Protein AF-A0A7C5V9V5-F1 (afdb_monomer)

Nearest PDB structures (foldseek):
  7uy7-assembly1_B  TM=6.245E-01  e=2.898E-02  Tetrahymena thermophila
  8ce8-assembly1_E  TM=5.469E-01  e=4.862E-02  Escherichia coli K-12
  1sr3-assembly1_A  TM=5.938E-01  e=1.219E-01  Escherichia coli
  4jbj-assembly1_A  TM=5.352E-01  e=4.844E-01  Mus musculus

Solvent-accessible surface area (backbone atoms only — not comparable to full-atom values): 15160 Å² total; per-residue (Å²): 138,84,86,81,76,52,72,73,59,52,51,57,59,61,70,69,48,92,62,76,81,81,41,72,68,54,46,48,60,77,49,66,73,64,73,52,77,71,53,54,55,46,88,69,74,64,76,69,93,70,79,68,71,47,48,41,65,56,37,39,51,33,21,50,44,38,59,56,46,47,47,36,66,24,75,92,38,68,42,67,16,38,42,80,44,78,40,76,77,49,71,48,72,64,81,98,45,79,42,74,37,69,42,81,44,80,40,70,23,72,95,38,70,42,65,20,39,35,77,40,53,70,70,53,44,50,53,35,53,35,50,36,29,44,41,54,34,22,40,60,85,84,42,75,68,30,51,59,20,48,54,44,37,44,49,32,45,48,64,61,45,64,68,33,65,66,59,44,53,51,29,35,53,52,40,50,61,47,68,68,39,95,76,48,67,60,74,40,54,42,50,31,46,21,34,43,63,48,70,48,68,64,49,97,86,61,50,47,33,38,38,29,30,38,60,99,53,89,51,44,35,39,33,36,66,51,48,66,78,51,95,78,73,65,47,50,25,40,38,31,13,24,27,34,32,70,45,49,19,73,83,66,48,73,29,42,30,29,35,30,19,36,39,37,72,48,97,62,84,79,79,81,120

Sequence (273 aa):
MFFALRATQANTVLVSRDSPPLTFAKAREIFKSQKTPLSLLPTKLPRIEMPQNSRPDELRAASAAVVNGLMRSCPACSGRGYLEKRVKVGERQNGPFVFPEMRTVRYTCEDCSGLKQLPASDASVERLVLKLTTVIATSKPGDQNMQNAFQQAYVALHEHVGTNANAMVMLATRARSLLAQERPRVRVPLAFPATYMFSATIDEKGQRAHLVTLYDTEQIVVMTEPVLFDEIDHGVVRAGGLVAGTSKSRDGRRLVVIQDGYVIRLPNFLRTR

Radius of gyration: 28.07 Å; Cα contacts (8 Å, |Δi|>4): 482; chains: 1; bounding box: 98×40×81 Å

Structure (mmCIF, N/CA/C/O backbone):
data_AF-A0A7C5V9V5-F1
#
_entry.id   AF-A0A7C5V9V5-F1
#
loop_
_atom_site.group_PDB
_atom_site.id
_atom_site.type_symbol
_atom_site.label_atom_id
_atom_site.label_alt_id
_atom_site.label_comp_id
_atom_site.label_asym_id
_atom_site.label_entity_id
_atom_site.label_seq_id
_atom_site.pdbx_PDB_ins_code
_atom_site.Cartn_x
_atom_site.Cartn_y
_atom_site.Cartn_z
_atom_site.occupancy
_atom_site.B_iso_or_equiv
_atom_site.auth_seq_id
_atom_site.auth_comp_id
_atom_site.auth_asym_id
_atom_site.auth_atom_id
_atom_site.pdbx_PDB_model_num
ATOM 1 N N . MET A 1 1 ? -30.866 11.280 -16.449 1.00 31.11 1 MET A N 1
ATOM 2 C CA . MET A 1 1 ? -32.260 11.769 -16.507 1.00 31.11 1 MET A CA 1
ATOM 3 C C . MET A 1 1 ? -32.607 12.280 -15.114 1.00 31.11 1 MET A C 1
ATOM 5 O O . MET A 1 1 ? -32.717 11.475 -14.202 1.00 31.11 1 MET A O 1
ATOM 9 N N . PHE A 1 2 ? -32.625 13.601 -14.912 1.00 28.70 2 PHE A N 1
ATOM 10 C CA . PHE A 1 2 ? -32.967 14.216 -13.623 1.00 28.70 2 PHE A CA 1
ATOM 11 C C . PHE A 1 2 ? -34.460 14.548 -13.635 1.00 28.70 2 PHE A C 1
ATOM 13 O O . PHE A 1 2 ? -34.904 15.311 -14.490 1.00 28.70 2 PHE A O 1
ATOM 20 N N . PHE A 1 3 ? -35.239 13.969 -12.723 1.00 38.38 3 PHE A N 1
ATOM 21 C CA . PHE A 1 3 ? -36.644 14.335 -12.556 1.00 38.38 3 PHE A CA 1
ATOM 22 C C . PHE A 1 3 ? -36.734 15.498 -11.568 1.00 38.38 3 PHE A C 1
ATOM 24 O O . PHE A 1 3 ? -36.579 15.314 -10.364 1.00 38.38 3 PHE A O 1
ATOM 31 N N . ALA A 1 4 ? -36.970 16.704 -12.080 1.00 44.03 4 ALA A N 1
ATOM 32 C CA . ALA A 1 4 ? -37.391 17.832 -11.262 1.00 44.03 4 ALA A CA 1
ATOM 33 C C . ALA A 1 4 ? -38.912 17.740 -11.068 1.00 44.03 4 ALA A C 1
ATOM 35 O O . ALA A 1 4 ? -39.681 18.023 -11.986 1.00 44.03 4 ALA A O 1
ATOM 36 N N . LEU A 1 5 ? -39.354 17.311 -9.884 1.00 42.91 5 LEU A N 1
ATOM 37 C CA . LEU A 1 5 ? -40.761 17.411 -9.501 1.00 42.91 5 LEU A CA 1
ATOM 38 C C . LEU A 1 5 ? -41.111 18.890 -9.318 1.00 42.91 5 LEU A C 1
ATOM 40 O O . LEU A 1 5 ? -40.469 19.600 -8.544 1.00 42.91 5 LEU A O 1
ATOM 44 N N . ARG A 1 6 ? -42.141 19.367 -10.024 1.00 50.19 6 ARG A N 1
ATOM 45 C CA . ARG A 1 6 ? -42.702 20.701 -9.772 1.00 50.19 6 ARG A CA 1
ATOM 46 C C . ARG A 1 6 ? -43.271 20.728 -8.350 1.00 50.19 6 ARG A C 1
ATOM 48 O O . ARG A 1 6 ? -43.917 19.770 -7.933 1.00 50.19 6 ARG A O 1
ATOM 55 N N . ALA A 1 7 ? -43.070 21.825 -7.618 1.00 56.50 7 ALA A N 1
ATOM 56 C CA . ALA A 1 7 ? -43.496 21.965 -6.217 1.00 56.50 7 ALA A CA 1
ATOM 57 C C . ALA A 1 7 ? -44.990 21.643 -5.990 1.00 56.50 7 ALA A C 1
ATOM 59 O O . ALA A 1 7 ? -45.373 21.117 -4.948 1.00 56.50 7 ALA A O 1
ATOM 60 N N . THR A 1 8 ? -45.830 21.876 -7.000 1.00 56.22 8 THR A N 1
ATOM 61 C CA . THR A 1 8 ? -47.254 21.525 -6.981 1.00 56.22 8 THR A CA 1
ATOM 62 C C . THR A 1 8 ? -47.505 20.014 -6.996 1.00 56.22 8 THR A C 1
ATOM 64 O O . THR A 1 8 ? -48.398 19.550 -6.294 1.00 56.22 8 THR A O 1
ATOM 67 N N . GLN A 1 9 ? -46.687 19.235 -7.713 1.00 54.72 9 GLN A N 1
ATOM 68 C CA . GLN A 1 9 ? -46.767 17.769 -7.734 1.00 54.72 9 GLN A CA 1
ATOM 69 C C . GLN A 1 9 ? -46.273 17.147 -6.422 1.00 54.72 9 GLN A C 1
ATOM 71 O O . GLN A 1 9 ? -46.833 16.149 -5.967 1.00 54.72 9 GLN A O 1
ATOM 76 N N . ALA A 1 10 ? -45.269 17.755 -5.782 1.00 55.28 10 ALA A N 1
ATOM 77 C CA . ALA A 1 10 ? -44.781 17.316 -4.475 1.00 55.28 10 ALA A CA 1
ATOM 78 C C . ALA A 1 10 ? -45.868 17.438 -3.392 1.00 55.28 10 ALA A C 1
ATOM 80 O O . ALA A 1 10 ? -46.056 16.504 -2.615 1.00 55.28 10 ALA A O 1
ATOM 81 N N . ASN A 1 11 ? -46.643 18.530 -3.394 1.00 55.75 11 ASN A N 1
ATOM 82 C CA . ASN A 1 11 ? -47.745 18.714 -2.446 1.00 55.75 11 ASN A CA 1
ATOM 83 C C . ASN A 1 11 ? -48.870 17.691 -2.640 1.00 55.75 11 ASN A C 1
ATOM 85 O O . ASN A 1 11 ? -49.343 17.127 -1.659 1.00 55.75 11 ASN A O 1
ATOM 89 N N . THR A 1 12 ? -49.257 17.373 -3.878 1.00 57.72 12 THR A N 1
ATOM 90 C CA . THR A 1 12 ? -50.267 16.326 -4.122 1.00 57.72 12 THR A CA 1
ATOM 91 C C . THR A 1 12 ? -49.812 14.942 -3.656 1.00 57.72 12 THR A C 1
ATOM 93 O O . THR A 1 12 ? -50.607 14.198 -3.090 1.00 57.72 12 THR A O 1
ATOM 96 N N . VAL A 1 13 ? -48.528 14.604 -3.821 1.00 57.72 13 VAL A N 1
ATOM 97 C CA . VAL A 1 13 ? -47.980 13.311 -3.372 1.00 57.72 13 VAL A CA 1
ATOM 98 C C . VAL A 1 13 ? -47.877 13.250 -1.845 1.00 57.72 13 VAL A C 1
ATOM 100 O O . VAL A 1 13 ? -48.189 12.217 -1.254 1.00 57.72 13 VAL A O 1
ATOM 103 N N . LEU A 1 14 ? -47.492 14.351 -1.194 1.00 54.09 14 LEU A N 1
ATOM 104 C CA . LEU A 1 14 ? -47.373 14.432 0.265 1.00 54.09 14 LEU A CA 1
ATOM 105 C C . LEU A 1 14 ? -48.731 14.400 0.976 1.00 54.09 14 LEU A C 1
ATOM 107 O O . LEU A 1 14 ? -48.836 13.773 2.025 1.00 54.09 14 LEU A O 1
ATOM 111 N N . VAL A 1 15 ? -49.764 15.017 0.397 1.00 57.38 15 VAL A N 1
ATOM 112 C CA . VAL A 1 15 ? -51.127 15.019 0.960 1.00 57.38 15 VAL A CA 1
ATOM 113 C C . VAL A 1 15 ? -51.836 13.674 0.746 1.00 57.38 15 VAL A C 1
ATOM 115 O O . VAL A 1 15 ? -52.658 13.287 1.566 1.00 57.38 15 VAL A O 1
ATOM 118 N N . SER A 1 16 ? -51.483 12.916 -0.300 1.00 54.38 16 SER A N 1
ATOM 119 C CA . SER A 1 16 ? -52.085 11.600 -0.598 1.00 54.38 16 SER A CA 1
ATOM 120 C C . SER A 1 16 ? -51.597 10.433 0.273 1.00 54.38 16 SER A C 1
ATOM 122 O O . SER A 1 16 ? -52.047 9.302 0.096 1.00 54.38 16 SER A O 1
ATOM 124 N N . ARG A 1 17 ? -50.652 10.660 1.195 1.00 52.34 17 ARG A N 1
ATOM 125 C CA . ARG A 1 17 ? -50.194 9.619 2.119 1.00 52.34 17 ARG A CA 1
ATOM 126 C C . ARG A 1 17 ? -50.957 9.730 3.436 1.00 52.34 17 ARG A C 1
ATOM 128 O O . ARG A 1 17 ? -50.569 10.512 4.295 1.00 52.34 17 ARG A O 1
ATOM 135 N N . ASP A 1 18 ? -51.916 8.828 3.651 1.00 53.66 18 ASP A N 1
ATOM 136 C CA . ASP A 1 18 ? -52.580 8.547 4.946 1.00 53.66 18 ASP A CA 1
ATOM 137 C C . ASP A 1 18 ? -51.623 7.987 6.025 1.00 53.66 18 ASP A C 1
ATOM 139 O O . ASP A 1 18 ? -52.010 7.325 6.988 1.00 53.66 18 ASP A O 1
ATOM 143 N N . SER A 1 19 ? -50.320 8.207 5.861 1.00 58.31 19 SER A N 1
ATOM 144 C CA . SER A 1 19 ? -49.302 7.763 6.7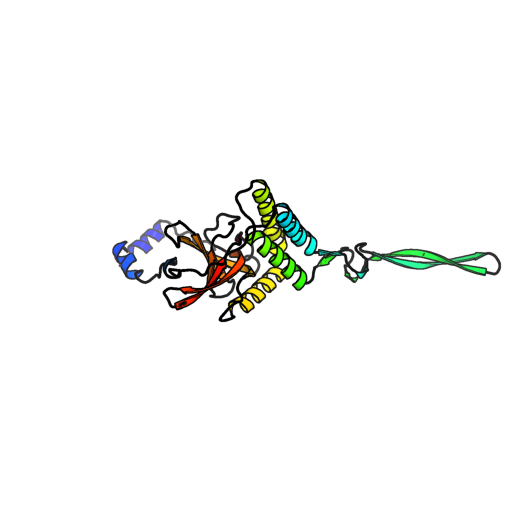96 1.00 58.31 19 SER A CA 1
ATOM 145 C C . SER A 1 19 ? -49.159 8.841 7.870 1.00 58.31 19 SER A C 1
ATOM 147 O O . SER A 1 19 ? -48.774 9.962 7.530 1.00 58.31 19 SER A O 1
ATOM 149 N N . PRO A 1 20 ? -49.435 8.553 9.155 1.00 57.81 20 PRO A N 1
ATOM 150 C CA . PRO A 1 20 ? -49.259 9.545 10.207 1.00 57.81 20 PRO A CA 1
ATOM 151 C C . PRO A 1 20 ? -47.811 10.063 10.198 1.00 57.81 20 PRO A C 1
ATOM 153 O O . PRO A 1 20 ? -46.894 9.276 9.929 1.00 57.81 20 PRO A O 1
ATOM 156 N N . PRO A 1 21 ? -47.584 11.358 10.496 1.00 59.00 21 PRO A N 1
ATOM 157 C CA . PRO A 1 21 ? -46.255 11.949 10.463 1.00 59.00 21 PRO A CA 1
ATOM 158 C C . PRO A 1 21 ? -45.310 11.125 11.334 1.00 59.00 21 PRO A C 1
ATOM 160 O O . PRO A 1 21 ? -45.606 10.796 12.487 1.00 59.00 21 PRO A O 1
ATOM 163 N N . LEU A 1 22 ? -44.180 10.743 10.744 1.00 55.75 22 LEU A N 1
ATOM 164 C CA . LEU A 1 22 ? -43.186 9.893 11.377 1.00 55.75 22 LEU A CA 1
ATOM 165 C C . LEU A 1 22 ? -42.500 10.716 12.473 1.00 55.75 22 LEU A C 1
ATOM 167 O O . LEU A 1 22 ? -41.566 11.471 12.222 1.00 55.75 22 LEU A O 1
ATOM 171 N N . THR A 1 23 ? -43.029 10.644 13.693 1.00 68.94 23 THR A N 1
ATOM 172 C CA . THR A 1 23 ? -42.474 11.376 14.834 1.00 68.94 23 THR A CA 1
ATOM 173 C C . THR A 1 23 ? -41.127 10.777 15.226 1.00 68.94 23 THR A C 1
ATOM 175 O O . THR A 1 23 ? -40.909 9.577 15.060 1.00 68.94 23 THR A O 1
ATOM 178 N N . PHE A 1 24 ? -40.217 11.576 15.793 1.00 55.16 24 PHE A N 1
ATOM 179 C CA . PH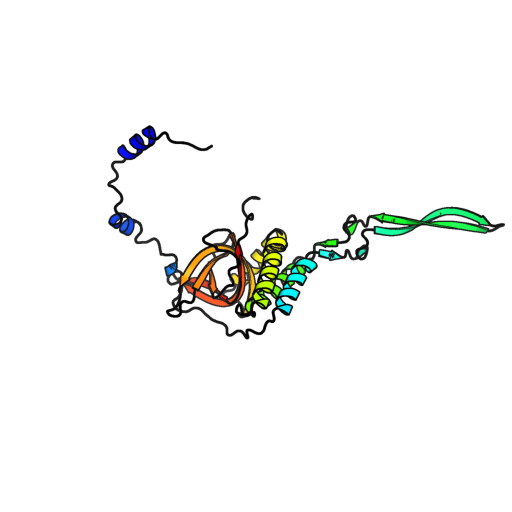E A 1 24 ? -38.913 11.080 16.258 1.00 55.16 24 PHE A CA 1
ATOM 180 C C . PHE A 1 24 ? -39.037 9.896 17.226 1.00 55.16 24 PHE A C 1
ATOM 182 O O . PHE A 1 24 ? -38.209 8.992 17.192 1.00 55.16 24 PHE A O 1
ATOM 189 N N . ALA A 1 25 ? -40.096 9.854 18.040 1.00 65.50 25 ALA A N 1
ATOM 190 C CA . ALA A 1 25 ? -40.405 8.711 18.893 1.00 65.50 25 ALA A CA 1
ATOM 191 C C . ALA A 1 25 ? -40.701 7.451 18.064 1.00 65.50 25 ALA A C 1
ATOM 193 O O . ALA A 1 25 ? -40.067 6.422 18.275 1.00 65.50 25 ALA A O 1
ATOM 194 N N . LYS A 1 26 ? -41.583 7.547 17.063 1.00 62.88 26 LYS A N 1
ATOM 195 C CA . LYS A 1 26 ? -41.967 6.423 16.196 1.00 62.88 26 LYS A CA 1
ATOM 196 C C . LYS A 1 26 ? -40.831 5.997 15.263 1.00 62.88 26 LYS A C 1
ATOM 198 O O . LYS A 1 26 ? -40.636 4.807 15.058 1.00 62.88 26 LYS A O 1
ATOM 203 N N . ALA A 1 27 ? -40.018 6.938 14.778 1.00 59.09 27 ALA A N 1
ATOM 204 C CA . ALA A 1 27 ? -38.767 6.658 14.074 1.00 59.09 27 ALA A CA 1
ATOM 205 C C . ALA A 1 27 ? -37.813 5.867 14.971 1.00 59.09 27 ALA A C 1
ATOM 207 O O . ALA A 1 27 ? -37.299 4.831 14.571 1.00 59.09 27 ALA A O 1
ATOM 208 N N . ARG A 1 28 ? -37.624 6.302 16.220 1.00 55.88 28 ARG A N 1
ATOM 209 C CA . ARG A 1 28 ? -36.768 5.605 17.179 1.00 55.88 28 ARG A CA 1
ATOM 210 C C . ARG A 1 28 ? -37.270 4.191 17.459 1.00 55.88 28 ARG A C 1
ATOM 212 O O . ARG A 1 28 ? -36.433 3.325 17.645 1.00 55.88 28 ARG A O 1
ATOM 219 N N . GLU A 1 29 ? -38.581 3.939 17.438 1.00 59.66 29 GLU A N 1
ATOM 220 C CA . GLU A 1 29 ? -39.157 2.592 17.566 1.00 59.66 29 GLU A CA 1
ATOM 221 C C . GLU A 1 29 ? -39.048 1.731 16.306 1.00 59.66 29 GLU A C 1
ATOM 223 O O . GLU A 1 29 ? -38.715 0.555 16.406 1.00 59.66 29 GLU A O 1
ATOM 228 N N . ILE A 1 30 ? -39.281 2.304 15.125 1.00 58.41 30 ILE A N 1
ATOM 229 C CA . ILE A 1 30 ? -39.152 1.608 13.836 1.00 58.41 30 ILE A CA 1
ATOM 230 C C . ILE A 1 30 ? -37.675 1.283 13.550 1.00 58.41 30 ILE A C 1
ATOM 232 O O . ILE A 1 30 ? -37.357 0.218 13.028 1.00 58.41 30 ILE A O 1
ATOM 236 N N . PHE A 1 31 ? -36.760 2.163 13.965 1.00 55.62 31 PHE A N 1
ATOM 237 C CA . PHE A 1 31 ? -35.309 2.014 13.844 1.00 55.62 31 PHE A CA 1
ATOM 238 C C . PHE A 1 31 ? -34.633 1.555 15.151 1.00 55.62 31 PHE A C 1
ATOM 240 O O . PHE A 1 31 ? -33.406 1.615 15.241 1.00 55.62 31 PHE A O 1
ATOM 247 N N . LYS A 1 32 ? -35.386 1.033 16.144 1.00 46.91 32 LYS A N 1
ATOM 248 C CA . LYS A 1 32 ? -34.857 0.498 17.430 1.00 46.91 32 LYS A CA 1
ATOM 249 C C . LYS A 1 32 ? -33.760 -0.561 17.224 1.00 46.91 32 LYS A C 1
ATOM 251 O O . LYS A 1 32 ? -32.990 -0.828 18.141 1.00 46.91 32 LYS A O 1
ATOM 256 N N . SER A 1 33 ? -33.689 -1.163 16.036 1.00 44.69 33 SER A N 1
ATOM 257 C CA . SER A 1 33 ? -32.781 -2.251 15.669 1.00 44.69 33 SER A CA 1
ATOM 258 C C . SER A 1 33 ? -31.723 -1.890 14.625 1.00 44.69 33 SER A C 1
ATOM 260 O O . SER A 1 33 ? -30.959 -2.777 14.235 1.00 44.69 33 SER A O 1
ATOM 262 N N . GLN A 1 34 ? -31.607 -0.627 14.187 1.00 44.62 34 GLN A N 1
ATOM 263 C CA . GLN A 1 34 ? -30.397 -0.233 13.469 1.00 44.62 34 GLN A CA 1
ATOM 264 C C . GLN A 1 34 ? -29.261 -0.211 14.487 1.00 44.62 34 GLN A C 1
ATOM 266 O O . GLN A 1 34 ? -29.006 0.799 15.138 1.00 44.62 34 GLN A O 1
ATOM 271 N N . LYS A 1 35 ? -28.636 -1.386 14.662 1.00 52.16 35 LYS A N 1
ATOM 272 C CA . LYS A 1 35 ? -27.374 -1.595 15.364 1.00 52.16 35 LYS A CA 1
ATOM 273 C C . LYS A 1 35 ? -26.497 -0.399 15.037 1.00 52.16 35 LYS A C 1
ATOM 275 O O . LYS A 1 35 ? -26.033 -0.268 13.905 1.00 52.16 35 LYS A O 1
ATOM 280 N N . THR A 1 36 ? -26.331 0.507 15.997 1.00 55.12 36 THR A N 1
ATOM 281 C CA . THR A 1 36 ? -25.471 1.661 15.773 1.00 55.12 36 THR A CA 1
ATOM 282 C C . THR A 1 36 ? -24.095 1.112 15.418 1.00 55.12 36 THR A C 1
ATOM 284 O O . THR A 1 36 ? -23.691 0.097 15.996 1.00 55.12 36 THR A O 1
ATOM 287 N N . PRO A 1 37 ? -23.366 1.715 14.472 1.00 59.34 37 PRO A N 1
ATOM 288 C CA . PRO A 1 37 ? -22.073 1.184 14.052 1.00 59.34 37 PRO A CA 1
ATOM 289 C C . PRO A 1 37 ? -21.111 0.978 15.245 1.00 59.34 37 PRO A C 1
ATOM 291 O O . PRO A 1 37 ? -20.345 0.021 15.277 1.00 59.34 37 PRO A O 1
ATOM 294 N N . LEU A 1 38 ? -21.271 1.777 16.307 1.00 60.91 38 LEU A N 1
ATOM 295 C CA . LEU A 1 38 ? -20.651 1.618 17.631 1.00 60.91 38 LEU A CA 1
ATOM 296 C C . LEU A 1 38 ? -20.819 0.229 18.279 1.00 60.91 38 LEU A C 1
ATOM 298 O O . LEU A 1 38 ? -19.912 -0.234 18.963 1.00 60.91 38 LEU A O 1
ATOM 302 N N . SER A 1 39 ? -21.942 -0.463 18.064 1.00 62.56 39 SER A N 1
ATOM 303 C CA . SER A 1 39 ? -22.174 -1.825 18.575 1.00 62.56 39 SER A CA 1
ATOM 304 C C . SER A 1 39 ? -21.215 -2.867 17.986 1.00 62.56 39 SER A C 1
ATOM 306 O O . SER A 1 39 ? -21.038 -3.939 18.567 1.00 62.56 39 SER A O 1
ATOM 308 N N . LEU A 1 40 ? -20.560 -2.544 16.867 1.00 67.75 40 LEU A N 1
ATOM 309 C CA . LEU A 1 40 ? -19.556 -3.399 16.247 1.00 67.75 40 LEU A CA 1
ATOM 310 C C . LEU A 1 40 ? -18.230 -3.373 17.009 1.00 67.75 40 LEU A C 1
ATOM 312 O O . LEU A 1 40 ? -17.451 -4.306 16.859 1.00 67.75 40 LEU A O 1
ATOM 316 N N . LEU A 1 41 ? -17.955 -2.358 17.835 1.00 73.00 41 LEU A N 1
ATOM 317 C CA . LEU A 1 41 ? -16.683 -2.272 18.546 1.00 73.00 41 LEU A CA 1
ATOM 318 C C . LEU A 1 41 ? -16.677 -3.128 19.830 1.00 73.00 41 LEU A C 1
ATOM 320 O O . LEU A 1 41 ? -17.612 -3.056 20.638 1.00 73.00 41 LEU A O 1
ATOM 324 N N . PRO A 1 42 ? -15.623 -3.934 20.058 1.00 73.50 42 PRO A N 1
ATOM 325 C CA . PRO A 1 42 ? -15.407 -4.609 21.330 1.00 73.50 42 PRO A CA 1
ATOM 326 C C . PRO A 1 42 ? -15.005 -3.605 22.411 1.00 73.50 42 PRO A C 1
ATOM 328 O O . PRO A 1 42 ? -14.401 -2.576 22.127 1.00 73.50 42 PRO A O 1
ATOM 331 N N . THR A 1 43 ? -15.245 -3.959 23.673 1.00 70.19 43 THR A N 1
ATOM 332 C CA . THR A 1 43 ? -14.814 -3.154 24.830 1.00 70.19 43 THR A CA 1
ATOM 333 C C . THR A 1 43 ? -13.291 -3.142 25.013 1.00 70.19 43 THR A C 1
ATOM 335 O O . THR A 1 43 ? -12.750 -2.221 25.612 1.00 70.19 43 THR A O 1
ATOM 338 N N . LYS A 1 44 ? -12.580 -4.166 24.519 1.00 79.50 44 LYS A N 1
ATOM 339 C CA . LYS A 1 44 ? -11.113 -4.245 24.543 1.00 79.50 44 LYS A CA 1
ATOM 340 C C . LYS A 1 44 ? -10.595 -4.685 23.180 1.00 79.50 44 LYS A C 1
ATOM 342 O O . LYS A 1 44 ? -11.032 -5.708 22.646 1.00 79.50 44 LYS A O 1
ATOM 347 N N . LEU A 1 45 ? -9.654 -3.924 22.633 1.00 85.06 45 LEU A N 1
ATOM 348 C CA . LEU A 1 45 ? -8.959 -4.267 21.398 1.00 85.06 45 LEU A CA 1
ATOM 349 C C . LEU A 1 45 ? -7.554 -4.793 21.718 1.00 85.06 45 LEU A C 1
ATOM 351 O O . LEU A 1 45 ? -6.915 -4.280 22.638 1.00 85.06 45 LEU A O 1
ATOM 355 N N . PRO A 1 46 ? -7.066 -5.815 20.993 1.00 87.12 46 PRO A N 1
ATOM 356 C CA . PRO A 1 46 ? -5.667 -6.208 21.061 1.00 87.12 46 PRO A CA 1
ATOM 357 C C . PRO A 1 46 ? -4.774 -5.030 20.660 1.00 87.12 46 PRO A C 1
ATOM 359 O O . PRO A 1 46 ? -5.050 -4.349 19.673 1.00 87.12 46 PRO A O 1
ATOM 362 N N . ARG A 1 47 ? -3.699 -4.828 21.422 1.00 86.38 47 ARG A N 1
ATOM 363 C CA . ARG A 1 47 ? -2.683 -3.805 21.177 1.00 86.38 47 ARG A CA 1
ATOM 364 C C . ARG A 1 47 ? -1.309 -4.459 21.131 1.00 86.38 47 ARG A C 1
ATOM 366 O O . ARG A 1 47 ? -1.034 -5.382 21.896 1.00 86.38 47 ARG A O 1
ATOM 373 N N . ILE A 1 48 ? -0.456 -3.970 20.246 1.00 87.56 48 ILE A N 1
ATOM 374 C CA . ILE A 1 48 ? 0.955 -4.322 20.167 1.00 87.56 48 ILE A CA 1
ATOM 375 C C . ILE A 1 48 ? 1.800 -3.166 20.686 1.00 87.56 48 ILE A C 1
ATOM 377 O O . ILE A 1 48 ? 1.615 -2.016 20.298 1.00 87.56 48 ILE A O 1
ATOM 381 N N . GLU A 1 49 ? 2.760 -3.475 21.550 1.00 83.25 49 GLU A N 1
ATOM 382 C CA . GLU A 1 49 ? 3.812 -2.523 21.890 1.00 83.25 49 GLU A CA 1
ATOM 383 C C . GLU A 1 49 ? 4.816 -2.468 20.736 1.00 83.25 49 GLU A C 1
ATOM 385 O O . GLU A 1 49 ? 5.366 -3.498 20.314 1.00 83.25 49 GLU A O 1
ATOM 390 N N . MET A 1 50 ? 4.999 -1.260 20.203 1.00 77.69 50 MET A N 1
ATOM 391 C CA . MET A 1 50 ? 5.834 -0.964 19.046 1.00 77.69 50 MET A CA 1
ATOM 392 C C . MET A 1 50 ? 6.890 0.068 19.438 1.00 77.69 50 MET A C 1
ATOM 394 O O . MET A 1 50 ? 6.534 1.150 19.910 1.00 77.69 50 MET A O 1
ATOM 398 N N . PRO A 1 51 ? 8.187 -0.229 19.247 1.00 78.25 51 PRO A N 1
ATOM 399 C CA . PRO A 1 51 ? 9.214 0.781 19.415 1.00 78.25 51 PRO A CA 1
ATOM 400 C C . PRO A 1 51 ? 9.050 1.832 18.309 1.00 78.25 51 PRO A C 1
ATOM 402 O O . PRO A 1 51 ? 9.244 1.555 17.125 1.00 78.25 51 PRO A O 1
ATOM 405 N N . GLN A 1 52 ? 8.645 3.036 18.701 1.00 78.75 52 GLN A N 1
ATOM 406 C CA . GLN A 1 52 ? 8.454 4.171 17.804 1.00 78.75 52 GLN A CA 1
ATOM 407 C C . GLN A 1 52 ? 9.810 4.813 17.470 1.00 78.75 52 GLN A C 1
ATOM 409 O O . GLN A 1 52 ? 10.179 5.852 18.023 1.00 78.75 52 GLN A O 1
ATOM 414 N N . ASN A 1 53 ? 10.576 4.138 16.615 1.00 81.81 53 ASN A N 1
ATOM 415 C CA . ASN A 1 53 ? 11.986 4.442 16.372 1.00 81.81 53 ASN A CA 1
ATOM 416 C C . ASN A 1 53 ? 12.261 5.045 14.992 1.00 81.81 53 ASN A C 1
ATOM 418 O O . ASN A 1 53 ? 13.394 5.455 14.737 1.00 81.81 53 ASN A O 1
ATOM 422 N N . SER A 1 54 ? 11.274 5.068 14.095 1.00 83.12 54 SER A N 1
ATOM 423 C CA . SER A 1 54 ? 11.529 5.491 12.722 1.00 83.12 54 SER A CA 1
ATOM 424 C C . SER A 1 54 ? 11.824 6.976 12.640 1.00 83.12 54 SER A C 1
ATOM 426 O O . SER A 1 54 ? 11.116 7.809 13.206 1.00 83.12 54 SER A O 1
ATOM 428 N N . ARG A 1 55 ? 12.900 7.295 11.919 1.00 89.19 55 ARG A N 1
ATOM 429 C CA . ARG A 1 55 ? 13.348 8.671 11.692 1.00 89.19 55 ARG A CA 1
ATOM 430 C C . ARG A 1 55 ? 12.679 9.253 10.445 1.00 89.19 55 ARG A C 1
ATOM 432 O O . ARG A 1 55 ? 12.391 8.501 9.513 1.00 89.19 55 ARG A O 1
ATOM 439 N N . PRO A 1 56 ? 12.519 10.587 10.356 1.00 87.81 56 PRO A N 1
ATOM 440 C CA . PRO A 1 56 ? 11.975 11.225 9.159 1.00 87.81 56 PRO A CA 1
ATOM 441 C C . PRO A 1 56 ? 12.698 10.810 7.871 1.00 87.81 56 PRO A C 1
ATOM 443 O O . PRO A 1 56 ? 12.050 10.549 6.863 1.00 87.81 56 PRO A O 1
ATOM 446 N N . ASP A 1 57 ? 14.026 10.676 7.904 1.00 90.94 57 ASP A N 1
ATOM 447 C CA . ASP A 1 57 ? 14.817 10.285 6.730 1.00 90.94 57 ASP A CA 1
ATOM 448 C C . ASP A 1 57 ? 14.523 8.859 6.252 1.00 90.94 57 ASP A C 1
ATOM 450 O O . ASP A 1 57 ? 14.521 8.604 5.049 1.00 90.94 57 ASP A O 1
ATOM 454 N N . GLU A 1 58 ? 14.203 7.939 7.166 1.00 91.88 58 GLU A N 1
ATOM 455 C CA . GLU A 1 58 ? 13.797 6.577 6.808 1.00 91.88 58 GLU A CA 1
ATOM 456 C C . GLU A 1 58 ? 12.446 6.577 6.093 1.00 91.88 58 GLU A C 1
ATOM 458 O O . GLU A 1 58 ? 12.273 5.868 5.101 1.00 91.88 58 GLU A O 1
ATOM 463 N N . LEU A 1 59 ? 11.504 7.404 6.559 1.00 92.31 59 LEU A N 1
ATOM 464 C CA . LEU A 1 59 ? 10.192 7.552 5.935 1.00 92.31 59 LEU A CA 1
ATOM 465 C C . LEU A 1 59 ? 10.300 8.188 4.543 1.00 92.31 59 LEU A C 1
ATOM 467 O O . LEU A 1 59 ? 9.676 7.701 3.598 1.00 92.31 59 LEU A O 1
ATOM 471 N N . ARG A 1 60 ? 11.155 9.205 4.374 1.00 92.81 60 ARG A N 1
ATOM 472 C CA . ARG A 1 60 ? 11.450 9.797 3.055 1.00 92.81 60 ARG A CA 1
ATOM 473 C C . ARG A 1 60 ? 12.097 8.783 2.119 1.00 92.81 60 ARG A C 1
ATOM 475 O O . ARG A 1 60 ? 11.656 8.628 0.983 1.00 92.81 60 ARG A O 1
ATOM 482 N N . ALA A 1 61 ? 13.096 8.043 2.601 1.00 92.50 61 ALA A N 1
ATOM 483 C CA . ALA A 1 61 ? 13.772 7.016 1.815 1.00 92.50 61 ALA A CA 1
ATOM 484 C C . ALA A 1 61 ? 12.814 5.889 1.398 1.00 92.50 61 ALA A C 1
ATOM 486 O O . ALA A 1 61 ? 12.845 5.450 0.249 1.00 92.50 61 ALA A O 1
ATOM 487 N N . ALA A 1 62 ? 11.931 5.440 2.296 1.00 93.19 62 ALA A N 1
ATOM 488 C CA . ALA A 1 62 ? 10.911 4.442 1.982 1.00 93.19 62 ALA A CA 1
ATOM 489 C C . ALA A 1 62 ? 9.892 4.964 0.956 1.00 93.19 62 ALA A C 1
ATOM 491 O O . ALA A 1 62 ? 9.539 4.240 0.026 1.00 93.19 62 ALA A O 1
ATOM 492 N N . SER A 1 63 ? 9.476 6.226 1.078 1.00 93.12 63 SER A N 1
ATOM 493 C CA . SER A 1 63 ? 8.560 6.876 0.132 1.00 93.12 63 SER A CA 1
ATOM 494 C C . SER A 1 63 ? 9.190 6.995 -1.257 1.00 93.12 63 SER A C 1
ATOM 496 O O . SER A 1 63 ? 8.607 6.551 -2.244 1.00 93.12 63 SER A O 1
ATOM 498 N N . ALA A 1 64 ? 10.429 7.486 -1.335 1.00 91.12 64 ALA A N 1
ATOM 499 C CA . ALA A 1 64 ? 11.188 7.564 -2.580 1.00 91.12 64 ALA A CA 1
ATOM 500 C C . ALA A 1 64 ? 11.431 6.178 -3.199 1.00 91.12 64 ALA A C 1
ATOM 502 O O . ALA A 1 64 ? 11.399 6.032 -4.419 1.00 91.12 64 ALA A O 1
ATOM 503 N N . ALA A 1 65 ? 11.638 5.143 -2.379 1.00 90.38 65 ALA A N 1
ATOM 504 C CA . ALA A 1 65 ? 11.787 3.774 -2.859 1.00 90.38 65 ALA A CA 1
ATOM 505 C C . ALA A 1 65 ? 10.497 3.229 -3.487 1.00 90.38 65 ALA A C 1
ATOM 507 O O . ALA A 1 65 ? 10.587 2.478 -4.452 1.00 90.38 65 ALA A O 1
ATOM 508 N N . VAL A 1 66 ? 9.312 3.611 -2.993 1.00 90.06 66 VAL A N 1
ATOM 509 C CA . VAL A 1 66 ? 8.042 3.284 -3.661 1.00 90.06 66 VAL A CA 1
ATOM 510 C C . VAL A 1 66 ? 7.975 3.984 -5.015 1.00 90.06 66 VAL A C 1
ATOM 512 O O . VAL A 1 66 ? 7.811 3.306 -6.021 1.00 90.06 66 VAL A O 1
ATOM 515 N N . VAL A 1 67 ? 8.183 5.303 -5.062 1.00 87.38 67 VAL A N 1
ATOM 516 C CA . VAL A 1 67 ? 8.111 6.090 -6.309 1.00 87.38 67 VAL A CA 1
ATOM 517 C C . VAL A 1 67 ? 9.071 5.549 -7.373 1.00 87.38 67 VAL A C 1
ATOM 519 O O . VAL A 1 67 ? 8.663 5.250 -8.494 1.00 87.38 67 VAL A O 1
ATOM 522 N N . ASN A 1 68 ? 10.338 5.360 -7.006 1.00 84.88 68 ASN A N 1
ATOM 523 C CA . ASN A 1 68 ? 11.373 4.891 -7.925 1.00 84.88 68 ASN A CA 1
ATOM 524 C C . ASN A 1 68 ? 11.267 3.392 -8.215 1.00 84.88 68 ASN A C 1
ATOM 526 O O . ASN A 1 68 ? 11.674 2.940 -9.277 1.00 84.88 68 ASN A O 1
ATOM 530 N N . GLY A 1 69 ? 10.749 2.606 -7.273 1.00 81.12 69 GLY A N 1
ATOM 531 C CA . GLY A 1 69 ? 10.711 1.151 -7.366 1.00 81.12 69 GLY A CA 1
ATOM 532 C C . GLY A 1 69 ? 9.525 0.591 -8.146 1.00 81.12 69 GLY A C 1
ATOM 533 O O . GLY A 1 69 ? 9.481 -0.617 -8.359 1.00 81.12 69 GLY A O 1
ATOM 534 N N . LEU A 1 70 ? 8.588 1.433 -8.597 1.00 79.38 70 LEU A N 1
ATOM 535 C CA . LEU A 1 70 ? 7.530 1.031 -9.533 1.00 79.38 70 LEU A CA 1
ATOM 536 C C . LEU A 1 70 ? 8.040 0.814 -10.958 1.00 79.38 70 LEU A C 1
ATOM 538 O O . LEU A 1 70 ? 7.411 0.089 -11.729 1.00 79.38 70 LEU A O 1
ATOM 542 N N . MET A 1 71 ? 9.178 1.416 -11.299 1.00 82.19 71 MET A N 1
ATOM 543 C CA . MET A 1 71 ? 9.797 1.319 -12.614 1.00 82.19 71 MET A CA 1
ATOM 544 C C . MET A 1 71 ? 11.211 0.776 -12.451 1.00 82.19 71 MET A C 1
ATOM 546 O O . MET A 1 71 ? 11.999 1.268 -11.652 1.00 82.19 71 MET A O 1
ATOM 550 N N . ARG A 1 72 ? 11.565 -0.246 -13.225 1.00 83.75 72 ARG A N 1
ATOM 551 C CA . ARG A 1 72 ? 12.938 -0.758 -13.280 1.00 83.75 72 ARG A CA 1
ATOM 552 C C . ARG A 1 72 ? 13.563 -0.402 -14.611 1.00 83.75 72 ARG A C 1
ATOM 554 O O . ARG A 1 72 ? 12.895 -0.454 -15.641 1.00 83.75 72 ARG A O 1
ATOM 561 N N . SER A 1 73 ? 14.857 -0.102 -14.615 1.00 87.12 73 SER A N 1
ATOM 562 C CA . SER A 1 73 ? 15.604 0.008 -15.866 1.00 87.12 73 SER A CA 1
ATOM 563 C C . SER A 1 73 ? 15.450 -1.284 -16.665 1.00 87.12 73 SER A C 1
ATOM 565 O O . SER A 1 73 ? 15.599 -2.381 -16.122 1.00 87.12 73 SER A O 1
ATOM 567 N N . CYS A 1 74 ? 15.136 -1.157 -17.953 1.00 89.69 74 CYS A N 1
ATOM 568 C CA . CYS A 1 74 ? 15.003 -2.304 -18.835 1.00 89.69 74 CYS A CA 1
ATOM 569 C C . CYS A 1 74 ? 16.340 -3.060 -18.869 1.00 89.69 74 CYS A C 1
ATOM 571 O O . CYS A 1 74 ? 17.345 -2.453 -19.258 1.00 89.69 74 CYS A O 1
ATOM 573 N N . PRO A 1 75 ? 16.379 -4.352 -18.497 1.00 90.81 75 PRO A N 1
ATOM 574 C CA . PRO A 1 75 ? 17.626 -5.103 -18.411 1.00 90.81 75 PRO A CA 1
ATOM 575 C C . PRO A 1 75 ? 18.273 -5.281 -19.788 1.00 90.81 75 PRO A C 1
ATOM 577 O O . PRO A 1 75 ? 19.481 -5.102 -19.904 1.00 90.81 75 PRO A O 1
ATOM 580 N N . ALA A 1 76 ? 17.475 -5.511 -20.840 1.00 91.88 76 ALA A N 1
ATOM 581 C CA . ALA A 1 76 ? 17.981 -5.739 -22.194 1.00 91.88 76 ALA A CA 1
ATOM 582 C C . ALA A 1 76 ? 18.780 -4.559 -22.767 1.00 91.88 76 ALA A C 1
ATOM 584 O O . ALA A 1 76 ? 19.868 -4.752 -23.299 1.00 91.88 76 ALA A O 1
ATOM 585 N N . CYS A 1 77 ? 18.296 -3.322 -22.616 1.00 93.19 77 CYS A N 1
ATOM 586 C CA . CYS A 1 77 ? 19.030 -2.132 -23.065 1.00 93.19 77 CYS A CA 1
ATOM 587 C C . CYS A 1 77 ? 19.778 -1.396 -21.946 1.00 93.19 77 CYS A C 1
ATOM 589 O O . CYS A 1 77 ? 20.317 -0.313 -22.190 1.00 93.19 77 CYS A O 1
ATOM 591 N N . SER A 1 78 ? 19.762 -1.925 -20.720 1.00 91.06 78 SER A N 1
ATOM 592 C CA . SER A 1 78 ? 20.316 -1.289 -19.513 1.00 91.06 78 SER A CA 1
ATOM 593 C C . SER A 1 78 ? 19.851 0.165 -19.328 1.00 91.06 78 SER A C 1
ATOM 595 O O . SER A 1 78 ? 20.639 1.048 -19.008 1.00 91.06 78 SER A O 1
ATOM 597 N N . GLY A 1 79 ? 18.574 0.447 -19.607 1.00 91.06 79 GLY A N 1
ATOM 598 C CA . GLY A 1 79 ? 18.020 1.806 -19.507 1.00 91.06 79 GLY A CA 1
ATOM 599 C C . GLY A 1 79 ? 18.353 2.771 -20.657 1.00 91.06 79 GLY A C 1
ATOM 600 O O . GLY A 1 79 ? 17.953 3.931 -20.607 1.00 91.06 79 GLY A O 1
ATOM 601 N N . ARG A 1 80 ? 19.038 2.333 -21.721 1.00 92.50 80 ARG A N 1
ATOM 602 C CA . ARG A 1 80 ? 19.338 3.202 -22.879 1.00 92.50 80 ARG A CA 1
ATOM 603 C C . ARG A 1 80 ? 18.138 3.430 -23.803 1.00 92.50 80 ARG A C 1
ATOM 605 O O . ARG A 1 80 ? 18.049 4.477 -24.437 1.00 92.50 80 ARG A O 1
ATOM 612 N N . GLY A 1 81 ? 17.214 2.470 -23.872 1.00 92.12 81 GLY A N 1
ATOM 613 C CA . GLY A 1 81 ? 16.055 2.477 -24.781 1.00 92.12 81 GLY A CA 1
ATOM 614 C C . GLY A 1 81 ? 16.388 2.024 -26.205 1.00 92.12 81 GLY A C 1
ATOM 615 O O . GLY A 1 81 ? 15.499 1.830 -27.025 1.00 92.12 81 GLY A O 1
ATOM 616 N N . TYR A 1 82 ? 17.661 1.789 -26.502 1.00 94.94 82 TYR A N 1
ATOM 617 C CA . TYR A 1 82 ? 18.115 1.281 -27.787 1.00 94.94 82 TYR A CA 1
ATOM 618 C C . TYR A 1 82 ? 19.238 0.263 -27.596 1.00 94.94 82 TYR A C 1
ATOM 620 O O . TYR A 1 82 ? 19.925 0.251 -26.569 1.00 94.94 82 TYR A O 1
ATOM 628 N N . LEU A 1 83 ? 19.410 -0.588 -28.599 1.00 94.25 83 LEU A N 1
ATOM 629 C CA . LEU A 1 83 ? 20.518 -1.519 -28.747 1.00 94.25 83 LEU A CA 1
ATOM 630 C C . LEU A 1 83 ? 21.391 -1.053 -29.913 1.00 94.25 83 LEU A C 1
ATOM 632 O O . LEU A 1 83 ? 20.890 -0.601 -30.941 1.00 94.25 83 LEU A O 1
ATOM 636 N N . GLU A 1 84 ? 22.706 -1.137 -29.747 1.00 93.88 84 GLU A N 1
ATOM 637 C CA . GLU A 1 84 ? 23.670 -0.794 -30.792 1.00 93.88 84 GLU A CA 1
ATOM 638 C C . GLU A 1 84 ? 24.170 -2.075 -31.454 1.00 93.88 84 GLU A C 1
ATOM 640 O O . GLU A 1 84 ? 24.703 -2.958 -30.782 1.00 93.88 84 GLU A O 1
ATOM 645 N N . LYS A 1 85 ? 24.010 -2.180 -32.776 1.00 92.38 85 LYS A N 1
ATOM 646 C CA . LYS A 1 85 ? 24.551 -3.290 -33.566 1.00 92.38 85 LYS A CA 1
ATOM 647 C C . LYS A 1 85 ? 25.472 -2.731 -34.638 1.00 92.38 85 LYS A C 1
ATOM 649 O O . LYS A 1 85 ? 25.137 -1.767 -35.325 1.00 92.38 85 LYS A O 1
ATOM 654 N N . ARG A 1 86 ? 26.650 -3.335 -34.783 1.00 91.94 86 ARG A N 1
ATOM 655 C CA . ARG A 1 86 ? 27.545 -3.047 -35.905 1.00 91.94 86 ARG A CA 1
ATOM 656 C C . ARG A 1 86 ? 27.034 -3.788 -37.131 1.00 91.94 86 ARG A C 1
ATOM 658 O O . ARG A 1 86 ? 26.973 -5.015 -37.124 1.00 91.94 86 ARG A O 1
ATOM 665 N N . VAL A 1 87 ? 26.666 -3.040 -38.160 1.00 9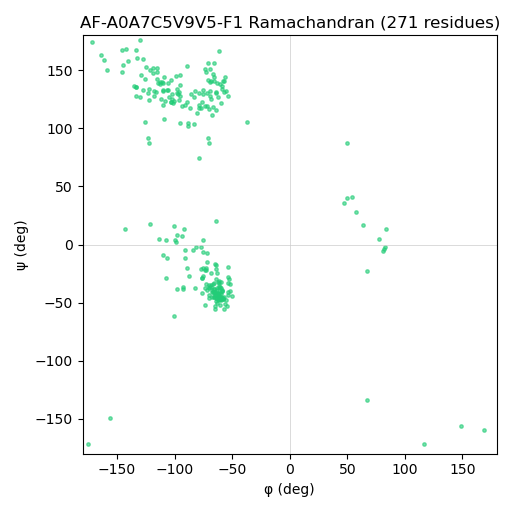2.69 87 VAL A N 1
ATOM 666 C CA . VAL A 1 87 ? 26.231 -3.578 -39.449 1.00 92.69 87 VAL A CA 1
ATOM 667 C C . VAL A 1 87 ? 27.229 -3.177 -40.523 1.00 92.69 87 VAL A C 1
ATOM 669 O O . VAL A 1 87 ? 27.799 -2.085 -40.489 1.00 92.69 87 VAL A O 1
ATOM 672 N N . LYS A 1 88 ? 27.465 -4.089 -41.460 1.00 91.50 88 LYS A N 1
ATOM 673 C CA . LYS A 1 88 ? 28.300 -3.829 -42.626 1.00 91.50 88 LYS A CA 1
ATOM 674 C C . LYS A 1 88 ? 27.519 -2.929 -43.577 1.00 91.50 88 LYS A C 1
ATOM 676 O O . LYS A 1 88 ? 26.434 -3.303 -44.009 1.00 91.50 88 LYS A O 1
ATOM 681 N N . VAL A 1 89 ? 28.054 -1.746 -43.854 1.00 91.69 89 VAL A N 1
ATOM 682 C CA . VAL A 1 89 ? 27.438 -0.754 -44.753 1.00 91.69 89 VAL A CA 1
ATOM 683 C C . VAL A 1 89 ? 28.158 -0.649 -46.091 1.00 91.69 89 VAL A C 1
ATOM 685 O O . VAL A 1 89 ? 27.627 -0.053 -47.021 1.00 91.69 89 VAL A O 1
ATOM 688 N N . GLY A 1 90 ? 29.336 -1.255 -46.201 1.00 88.88 90 GLY A N 1
ATOM 689 C CA . GLY A 1 90 ? 30.117 -1.270 -47.424 1.00 88.88 90 GLY A CA 1
ATOM 690 C C . GLY A 1 90 ? 31.366 -2.125 -47.285 1.00 88.88 90 GLY A C 1
ATOM 691 O O . GLY A 1 90 ? 31.572 -2.827 -46.289 1.00 88.88 90 GLY A O 1
ATOM 692 N N . GLU A 1 91 ? 32.207 -2.053 -48.302 1.00 91.38 91 GLU A N 1
ATOM 693 C CA . GLU A 1 91 ? 33.531 -2.653 -48.329 1.00 91.38 91 GLU A CA 1
ATOM 694 C C . GLU A 1 91 ? 34.515 -1.621 -48.861 1.00 91.38 91 GLU A C 1
ATOM 696 O O . GLU A 1 91 ? 34.240 -0.934 -49.844 1.00 91.38 91 GLU A O 1
ATOM 701 N N . ARG A 1 92 ? 35.671 -1.512 -48.211 1.00 86.94 92 ARG A N 1
ATOM 702 C CA . ARG A 1 92 ? 36.771 -0.670 -48.656 1.00 86.94 92 ARG A CA 1
ATOM 703 C C . ARG A 1 92 ? 37.903 -1.565 -49.132 1.00 86.94 92 ARG A C 1
ATOM 705 O O . ARG A 1 92 ? 38.436 -2.365 -48.362 1.00 86.94 92 ARG A O 1
ATOM 712 N N . GLN A 1 93 ? 38.269 -1.420 -50.398 1.00 85.25 93 GLN A N 1
ATOM 713 C CA . GLN A 1 93 ? 39.395 -2.134 -50.980 1.00 85.25 93 GLN A CA 1
ATOM 714 C C . GLN A 1 93 ? 40.675 -1.315 -50.787 1.00 85.25 93 GLN A C 1
ATOM 716 O O . GLN A 1 93 ? 40.748 -0.162 -51.205 1.00 85.25 93 GLN A O 1
ATOM 721 N N . ASN A 1 94 ? 41.675 -1.913 -50.140 1.00 81.81 94 ASN A N 1
ATOM 722 C CA . ASN A 1 94 ? 43.010 -1.344 -49.969 1.00 81.81 94 ASN A CA 1
ATOM 723 C C . ASN A 1 94 ? 44.026 -2.340 -50.550 1.00 81.81 94 ASN A C 1
ATOM 725 O O . ASN A 1 94 ? 44.479 -3.260 -49.866 1.00 81.81 94 ASN A O 1
ATOM 729 N N . GLY A 1 95 ? 44.357 -2.173 -51.833 1.00 84.19 95 GLY A N 1
ATOM 730 C CA . GLY A 1 95 ? 45.216 -3.110 -52.564 1.00 84.19 95 GLY A CA 1
ATOM 731 C C . GLY A 1 95 ? 44.537 -4.478 -52.765 1.00 84.19 95 GLY A C 1
ATOM 732 O O . GLY A 1 95 ? 43.366 -4.508 -53.148 1.00 84.19 95 GLY A O 1
ATOM 733 N N . PRO A 1 96 ? 45.221 -5.613 -52.515 1.00 86.81 96 PRO A N 1
ATOM 734 C CA . PRO A 1 96 ? 44.635 -6.946 -52.691 1.00 86.81 96 PRO A CA 1
ATOM 735 C C . PRO A 1 96 ? 43.650 -7.345 -51.575 1.00 86.81 96 PRO A C 1
ATOM 737 O O . PRO A 1 96 ? 43.015 -8.391 -51.679 1.00 86.81 96 PRO A O 1
ATOM 740 N N . PHE A 1 97 ? 43.509 -6.542 -50.512 1.00 82.81 97 PHE A N 1
ATOM 741 C CA . PHE A 1 97 ? 42.660 -6.857 -49.361 1.00 82.81 97 PHE A CA 1
ATOM 742 C C . PHE A 1 97 ? 41.369 -6.030 -49.351 1.00 82.81 97 PHE A C 1
ATOM 744 O O . PHE A 1 97 ? 41.377 -4.820 -49.597 1.00 82.81 97 PHE A O 1
ATOM 751 N N . VAL A 1 98 ? 40.259 -6.689 -49.007 1.00 84.62 98 VAL A N 1
ATOM 752 C CA . VAL A 1 98 ? 38.934 -6.078 -48.847 1.00 84.62 98 VAL A CA 1
ATOM 753 C C . VAL A 1 98 ? 38.581 -6.038 -47.365 1.00 84.62 98 VAL A C 1
ATOM 755 O O . VAL A 1 98 ? 38.555 -7.073 -46.699 1.00 84.62 98 VAL A O 1
ATOM 758 N N . PHE A 1 99 ? 38.294 -4.844 -46.847 1.00 87.38 99 PHE A N 1
ATOM 759 C CA . PHE A 1 99 ? 37.888 -4.644 -45.458 1.00 87.38 99 PHE A CA 1
ATOM 760 C C . PHE A 1 99 ? 36.411 -4.246 -45.388 1.00 87.38 99 PHE A C 1
ATOM 762 O O . PHE A 1 99 ? 35.997 -3.332 -46.104 1.00 87.38 99 PHE A O 1
ATOM 769 N N . PRO A 1 100 ? 35.593 -4.874 -44.527 1.00 87.62 100 PRO A N 1
ATOM 770 C CA . PRO A 1 100 ? 34.212 -4.454 -44.343 1.00 87.62 100 PRO A CA 1
ATOM 771 C C . PRO A 1 100 ? 34.163 -3.089 -43.648 1.00 87.62 100 PRO A C 1
ATOM 773 O O . PRO A 1 100 ? 34.733 -2.901 -42.571 1.00 87.62 100 PRO A O 1
ATOM 776 N N . GLU A 1 101 ? 33.441 -2.143 -44.238 1.00 90.31 101 GLU A N 1
ATOM 777 C CA . GLU A 1 101 ? 33.117 -0.883 -43.583 1.00 90.31 101 GLU A CA 1
ATOM 778 C C . GLU A 1 101 ? 31.925 -1.114 -42.650 1.00 90.31 101 GLU A C 1
ATOM 780 O O . GLU A 1 101 ? 30.812 -1.438 -43.077 1.00 90.31 101 GLU A O 1
ATOM 785 N N . MET A 1 102 ? 32.180 -1.001 -41.348 1.00 90.69 102 MET A N 1
ATOM 786 C CA . MET A 1 102 ? 31.195 -1.256 -40.303 1.00 90.69 102 MET A CA 1
ATOM 787 C C . MET A 1 102 ? 30.663 0.068 -39.765 1.00 90.69 102 MET A C 1
ATOM 789 O O . MET A 1 102 ? 31.435 0.919 -39.326 1.00 90.69 102 MET A O 1
ATOM 793 N N . ARG A 1 103 ? 29.339 0.212 -39.704 1.00 91.25 103 ARG A N 1
ATOM 794 C CA . ARG A 1 103 ? 28.674 1.333 -39.033 1.00 91.25 103 ARG A CA 1
ATOM 795 C C . ARG A 1 103 ? 27.893 0.820 -37.834 1.00 91.25 103 ARG A C 1
ATOM 797 O O . ARG A 1 103 ? 27.231 -0.214 -37.902 1.00 91.25 103 ARG A O 1
ATOM 804 N N . THR A 1 104 ? 27.951 1.549 -36.727 1.00 94.00 104 THR A N 1
ATOM 805 C CA . THR A 1 104 ? 27.070 1.287 -35.588 1.00 94.00 104 THR A CA 1
ATOM 806 C C . THR A 1 104 ? 25.696 1.876 -35.885 1.00 94.00 104 THR A C 1
ATOM 808 O O . THR A 1 104 ? 25.572 3.081 -36.101 1.00 94.00 104 THR A O 1
ATOM 811 N N . VAL A 1 105 ? 24.669 1.031 -35.895 1.00 94.19 105 VAL A N 1
ATOM 812 C CA . VAL A 1 105 ? 23.269 1.435 -36.044 1.00 94.19 105 VAL A CA 1
ATOM 813 C C . VAL A 1 105 ? 22.542 1.189 -34.727 1.00 94.19 105 VAL A C 1
ATOM 815 O O . VAL A 1 105 ? 22.792 0.197 -34.036 1.00 94.19 105 VAL A O 1
ATOM 818 N N . ARG A 1 106 ? 21.667 2.129 -34.364 1.00 94.69 106 ARG A N 1
ATOM 819 C CA . ARG A 1 106 ? 20.822 2.059 -33.171 1.00 94.69 106 ARG A CA 1
ATOM 820 C C . ARG A 1 106 ? 19.459 1.505 -33.550 1.00 94.69 106 ARG A C 1
ATOM 822 O O . ARG A 1 106 ? 18.811 2.040 -34.443 1.00 94.69 106 ARG A O 1
ATOM 829 N N . TYR A 1 107 ? 19.034 0.474 -32.838 1.00 93.69 107 TYR A N 1
ATOM 830 C CA . TYR A 1 107 ? 17.708 -0.116 -32.943 1.00 93.69 107 TYR A CA 1
ATOM 831 C C . TYR A 1 107 ? 16.953 0.152 -31.653 1.00 93.69 107 TYR A C 1
ATOM 833 O O . TYR A 1 107 ? 17.536 0.072 -30.571 1.00 93.69 107 TYR A O 1
ATOM 841 N N . THR A 1 108 ? 15.666 0.465 -31.745 1.00 95.44 108 THR A N 1
ATOM 842 C CA . THR A 1 108 ? 14.812 0.572 -30.562 1.00 95.44 108 THR A CA 1
ATOM 843 C C . THR A 1 108 ? 14.822 -0.758 -29.815 1.00 95.44 108 THR A C 1
ATOM 845 O O . THR A 1 108 ? 14.727 -1.819 -30.424 1.00 95.44 108 THR A O 1
ATOM 848 N N . CYS A 1 109 ? 14.984 -0.713 -28.495 1.00 94.62 109 CYS A N 1
ATOM 849 C CA . CYS A 1 109 ? 14.924 -1.920 -27.679 1.00 94.62 109 CYS A CA 1
ATOM 850 C C . CYS A 1 109 ? 13.498 -2.476 -27.711 1.00 94.62 109 CYS A C 1
ATOM 852 O O . CYS A 1 109 ? 12.592 -1.782 -27.255 1.00 94.62 109 CYS A O 1
ATOM 854 N N . GLU A 1 110 ? 13.308 -3.691 -28.224 1.00 94.44 110 GLU A N 1
ATOM 855 C CA . GLU A 1 110 ? 11.987 -4.320 -28.364 1.00 94.44 110 GLU A CA 1
ATOM 856 C C . GLU A 1 110 ? 11.332 -4.565 -26.998 1.00 94.44 110 GLU A C 1
ATOM 858 O O . GLU A 1 110 ? 10.201 -4.130 -26.781 1.00 94.44 110 GLU A O 1
ATOM 863 N N . ASP A 1 111 ? 12.083 -5.107 -26.032 1.00 91.12 111 ASP A N 1
ATOM 864 C CA . ASP A 1 111 ? 11.595 -5.434 -24.683 1.00 91.12 111 ASP A CA 1
ATOM 865 C C . ASP A 1 111 ? 10.916 -4.263 -23.966 1.00 91.12 111 ASP A C 1
ATOM 867 O O . ASP A 1 111 ? 9.907 -4.446 -23.292 1.00 91.12 111 ASP A O 1
ATOM 871 N N . CYS A 1 112 ? 11.473 -3.054 -24.090 1.00 91.81 112 CYS A N 1
ATOM 872 C CA . CYS A 1 112 ? 10.887 -1.846 -23.497 1.00 91.81 112 CYS A CA 1
ATOM 873 C C . CYS A 1 112 ? 10.268 -0.903 -24.523 1.00 91.81 112 CYS A C 1
ATOM 875 O O . CYS A 1 112 ? 9.873 0.200 -24.156 1.00 91.81 112 CYS A O 1
ATOM 877 N N . SER A 1 113 ? 10.240 -1.283 -25.801 1.00 92.31 113 SER A N 1
ATOM 878 C CA . SER A 1 113 ? 9.778 -0.438 -26.908 1.00 92.31 113 SER A CA 1
ATOM 879 C C . SER A 1 113 ? 10.358 0.989 -26.879 1.00 92.31 113 SER A C 1
ATOM 881 O O . SER A 1 113 ? 9.682 1.966 -27.182 1.00 92.31 113 SER A O 1
ATOM 883 N N . GLY A 1 114 ? 11.618 1.135 -26.454 1.00 90.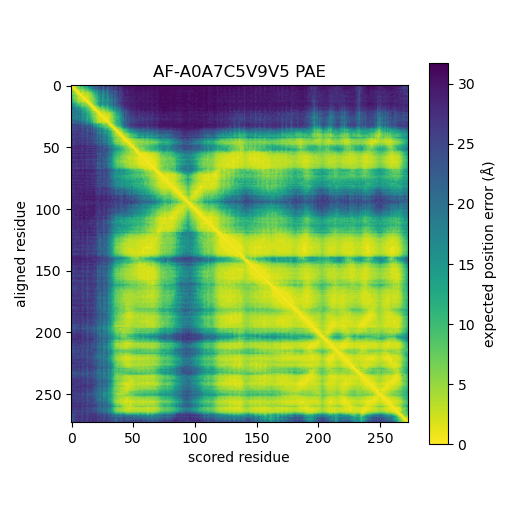50 114 GLY A N 1
ATOM 884 C CA . GLY A 1 114 ? 12.288 2.436 -26.336 1.00 90.50 114 GLY A CA 1
ATOM 885 C C . GLY A 1 114 ? 12.007 3.243 -25.065 1.00 90.50 114 GLY A C 1
ATOM 886 O O . GLY A 1 114 ? 12.662 4.263 -24.846 1.00 90.50 114 GLY A O 1
ATOM 887 N N . LEU A 1 115 ? 11.124 2.774 -24.179 1.00 89.06 115 LEU A N 1
ATOM 888 C CA . LEU A 1 115 ? 10.725 3.475 -22.950 1.00 89.06 115 LEU A CA 1
ATOM 889 C C . LEU A 1 115 ? 11.803 3.491 -21.863 1.00 89.06 115 LEU A C 1
ATOM 891 O O . LEU A 1 115 ? 11.637 4.167 -20.851 1.00 89.06 115 LEU A O 1
ATOM 895 N N . LYS A 1 116 ? 12.912 2.758 -22.052 1.00 92.31 116 LYS A N 1
ATOM 896 C CA . LYS A 1 116 ? 14.060 2.632 -21.124 1.00 92.31 116 LYS A CA 1
ATOM 897 C C . LYS A 1 116 ? 13.743 1.910 -19.817 1.00 92.31 116 LYS A C 1
ATOM 899 O O . LYS A 1 116 ? 14.649 1.360 -19.192 1.00 92.31 116 LYS A O 1
ATOM 904 N N . GLN A 1 117 ? 12.485 1.881 -19.413 1.00 89.44 117 GLN A N 1
ATOM 905 C CA . GLN A 1 117 ? 12.014 1.302 -18.171 1.00 89.44 117 GLN A CA 1
ATOM 906 C C . GLN A 1 117 ? 10.921 0.274 -18.442 1.00 89.44 117 GLN A C 1
ATOM 908 O O . GLN A 1 117 ? 10.209 0.342 -19.440 1.00 89.44 117 GLN A O 1
ATOM 913 N N . LEU A 1 118 ? 10.820 -0.687 -17.535 1.00 85.31 118 LEU A N 1
ATOM 914 C CA . LEU A 1 118 ? 9.751 -1.669 -17.476 1.00 85.31 118 LEU A CA 1
ATOM 915 C C . LEU A 1 118 ? 9.013 -1.510 -16.148 1.00 85.31 118 LEU A C 1
ATOM 917 O O . LEU A 1 118 ? 9.647 -1.133 -15.155 1.00 85.31 118 LEU A O 1
ATOM 921 N N . PRO A 1 119 ? 7.717 -1.853 -16.091 1.00 82.62 119 PRO A N 1
ATOM 922 C CA . PRO A 1 119 ? 7.026 -1.955 -14.818 1.00 82.62 119 PRO A CA 1
ATOM 923 C C . PRO A 1 119 ? 7.756 -2.954 -13.909 1.00 82.62 119 PRO A C 1
ATOM 925 O O . PRO A 1 119 ? 8.294 -3.979 -14.357 1.00 82.62 119 PRO A O 1
ATOM 928 N N . ALA A 1 120 ? 7.829 -2.624 -12.624 1.00 82.88 120 ALA A N 1
ATOM 929 C CA . ALA A 1 120 ? 8.340 -3.534 -11.614 1.00 82.88 120 ALA A CA 1
ATOM 930 C C . ALA A 1 120 ? 7.419 -4.751 -11.461 1.00 82.88 120 ALA A C 1
ATOM 932 O O . ALA A 1 120 ? 6.233 -4.698 -11.779 1.00 82.88 120 ALA A O 1
ATOM 933 N N . SER A 1 121 ? 7.973 -5.860 -10.963 1.00 84.50 121 SER A N 1
ATOM 934 C CA . SER A 1 121 ? 7.150 -7.029 -10.644 1.00 84.50 121 SER A CA 1
ATOM 935 C C . SER A 1 121 ? 6.204 -6.717 -9.487 1.00 84.50 121 SER A C 1
ATOM 937 O O . SER A 1 121 ? 6.596 -6.010 -8.555 1.00 84.50 121 SER A O 1
ATOM 939 N N . ASP A 1 122 ? 5.011 -7.307 -9.499 1.00 83.31 122 ASP A N 1
ATOM 940 C CA . ASP A 1 122 ? 4.012 -7.162 -8.434 1.00 83.31 122 ASP A CA 1
ATOM 941 C C . ASP A 1 122 ? 4.617 -7.425 -7.043 1.00 83.31 122 ASP A C 1
ATOM 943 O O . ASP A 1 122 ? 4.487 -6.609 -6.133 1.00 83.31 122 ASP A O 1
ATOM 947 N N . ALA A 1 123 ? 5.422 -8.483 -6.903 1.00 85.19 123 ALA A N 1
ATOM 948 C CA . ALA A 1 123 ? 6.112 -8.809 -5.654 1.00 85.19 123 ALA A CA 1
ATOM 949 C C . ALA A 1 123 ? 7.099 -7.718 -5.186 1.00 85.19 123 ALA A C 1
ATOM 951 O O . ALA A 1 123 ? 7.314 -7.545 -3.985 1.00 85.19 123 ALA A O 1
ATOM 952 N N . SER A 1 124 ? 7.729 -6.982 -6.108 1.00 87.00 124 SER A N 1
ATOM 953 C CA . SER A 1 124 ? 8.589 -5.840 -5.766 1.00 87.00 124 SER A CA 1
ATOM 954 C C . SER A 1 124 ? 7.757 -4.676 -5.240 1.00 87.00 124 SER A C 1
ATOM 956 O O . SER A 1 124 ? 8.099 -4.108 -4.203 1.00 87.00 124 SER A O 1
ATOM 958 N N . VAL A 1 125 ? 6.649 -4.362 -5.919 1.00 87.56 125 VAL A N 1
ATOM 959 C CA . VAL A 1 125 ? 5.716 -3.307 -5.504 1.00 87.56 125 VAL A CA 1
ATOM 960 C C . VAL A 1 125 ? 5.141 -3.621 -4.125 1.00 87.56 125 VAL A C 1
ATOM 962 O O . VAL A 1 125 ? 5.181 -2.769 -3.240 1.00 87.56 125 VAL A O 1
ATOM 965 N N . GLU A 1 126 ? 4.697 -4.860 -3.902 1.00 89.81 126 GLU A N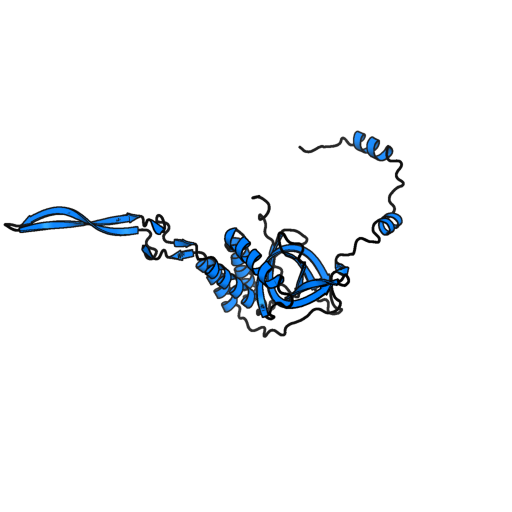 1
ATOM 966 C CA . GLU A 1 126 ? 4.193 -5.324 -2.607 1.00 89.81 126 GLU A CA 1
ATOM 967 C C . GLU A 1 126 ? 5.213 -5.074 -1.496 1.00 89.81 126 GLU A C 1
ATOM 969 O O . GLU A 1 126 ? 4.905 -4.415 -0.504 1.00 89.81 126 GLU A O 1
ATOM 974 N N . ARG A 1 127 ? 6.456 -5.540 -1.669 1.00 91.69 127 ARG A N 1
ATOM 975 C CA . ARG A 1 127 ? 7.508 -5.372 -0.655 1.00 91.69 127 ARG A CA 1
ATOM 976 C C . ARG A 1 127 ? 7.774 -3.905 -0.334 1.00 91.69 127 ARG A C 1
ATOM 978 O O . ARG A 1 127 ? 7.981 -3.581 0.833 1.00 91.69 127 ARG A O 1
ATOM 985 N N . LEU A 1 128 ? 7.777 -3.030 -1.338 1.00 92.62 128 LEU A N 1
ATOM 986 C CA . LEU A 1 128 ? 8.005 -1.596 -1.147 1.00 92.62 128 LEU A CA 1
ATOM 987 C C . LEU A 1 128 ? 6.855 -0.944 -0.374 1.00 92.62 128 LEU A C 1
ATOM 989 O O . LEU A 1 128 ? 7.104 -0.223 0.592 1.00 92.62 128 LEU A O 1
ATOM 993 N N . VAL A 1 129 ? 5.608 -1.253 -0.736 1.00 93.19 129 VAL A N 1
ATOM 994 C CA . VAL A 1 129 ? 4.416 -0.736 -0.047 1.00 93.19 129 VAL A CA 1
ATOM 995 C C . VAL A 1 129 ? 4.346 -1.242 1.392 1.00 93.19 129 VAL A C 1
ATOM 997 O O . VAL A 1 129 ? 4.080 -0.463 2.308 1.00 93.19 129 VAL A O 1
ATOM 1000 N N . LEU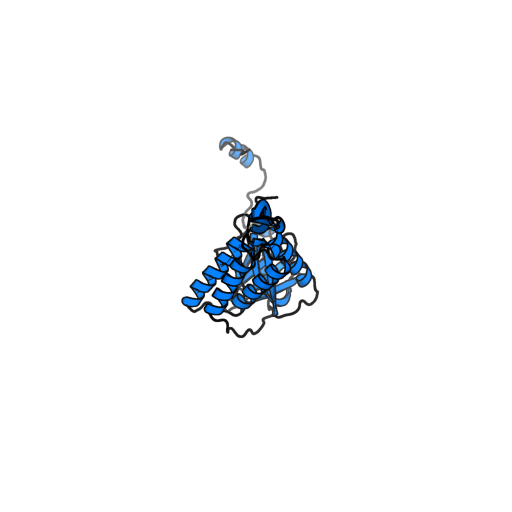 A 1 130 ? 4.617 -2.528 1.622 1.00 94.19 130 LEU A N 1
ATOM 1001 C CA . LEU A 1 130 ? 4.632 -3.104 2.966 1.00 94.19 130 LEU A CA 1
ATOM 1002 C C . LEU A 1 130 ? 5.770 -2.527 3.813 1.00 94.19 130 LEU A C 1
ATOM 1004 O O . LEU A 1 130 ? 5.556 -2.231 4.984 1.00 94.19 130 LEU A O 1
ATOM 1008 N N . LYS A 1 131 ? 6.950 -2.290 3.224 1.00 94.69 131 LYS A N 1
ATOM 1009 C CA . LYS A 1 131 ? 8.055 -1.608 3.909 1.00 94.69 131 LYS A CA 1
ATOM 1010 C C . LYS A 1 131 ? 7.662 -0.188 4.315 1.00 94.69 131 LYS A C 1
ATOM 1012 O O . LYS A 1 131 ? 7.871 0.175 5.467 1.00 94.69 131 LYS A O 1
ATOM 1017 N N . LEU A 1 132 ? 7.070 0.591 3.407 1.00 95.00 132 LEU A N 1
ATOM 1018 C CA . LEU A 1 132 ? 6.584 1.937 3.719 1.00 95.00 132 LEU A CA 1
ATOM 1019 C C . LEU A 1 132 ? 5.518 1.906 4.824 1.00 95.00 132 LEU A C 1
ATOM 1021 O O . LEU A 1 132 ? 5.572 2.704 5.752 1.00 95.00 132 LEU A O 1
ATOM 1025 N N . THR A 1 133 ? 4.604 0.937 4.767 1.00 94.75 133 THR A N 1
ATOM 1026 C CA . THR A 1 133 ? 3.569 0.730 5.789 1.00 94.75 133 THR A CA 1
ATOM 1027 C C . THR A 1 133 ? 4.179 0.481 7.166 1.00 94.75 133 THR A C 1
ATOM 1029 O O . THR A 1 133 ? 3.760 1.110 8.133 1.00 94.75 133 THR A O 1
ATOM 1032 N N . THR A 1 134 ? 5.197 -0.378 7.260 1.00 94.44 134 THR A N 1
ATOM 1033 C CA . THR A 1 134 ? 5.915 -0.609 8.520 1.00 94.44 134 THR A CA 1
ATOM 1034 C C . THR A 1 134 ? 6.577 0.665 9.032 1.00 94.44 134 THR A C 1
ATOM 1036 O O . THR A 1 134 ? 6.472 0.952 10.215 1.00 94.44 134 THR A O 1
ATOM 1039 N N . VAL A 1 135 ? 7.232 1.446 8.164 1.00 93.88 135 VAL A N 1
ATOM 1040 C CA . VAL A 1 135 ? 7.914 2.681 8.589 1.00 93.88 135 VAL A CA 1
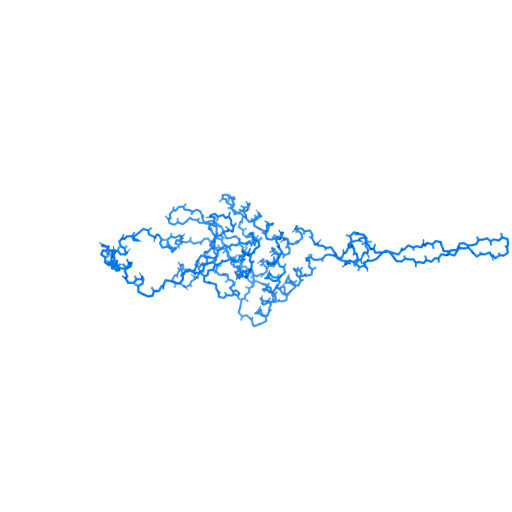ATOM 1041 C C . VAL A 1 135 ? 6.915 3.725 9.090 1.00 93.88 135 VAL A C 1
ATOM 1043 O O . VAL A 1 135 ? 7.164 4.358 10.113 1.00 93.88 135 VAL A O 1
ATOM 1046 N N . ILE A 1 136 ? 5.768 3.879 8.419 1.00 93.12 136 ILE A N 1
ATOM 1047 C CA . ILE A 1 136 ? 4.668 4.738 8.888 1.00 93.12 136 ILE A CA 1
ATOM 1048 C C . ILE A 1 136 ? 4.211 4.289 10.280 1.00 93.12 136 ILE A C 1
ATOM 1050 O O . ILE A 1 136 ? 4.117 5.118 11.181 1.00 93.12 136 ILE A O 1
ATOM 1054 N N . ALA A 1 137 ? 4.003 2.982 10.465 1.00 91.06 137 ALA A N 1
ATOM 1055 C CA . ALA A 1 137 ? 3.559 2.401 11.728 1.00 91.06 137 ALA A CA 1
ATOM 1056 C C . ALA A 1 137 ? 4.518 2.655 12.898 1.00 91.06 137 ALA A C 1
ATOM 1058 O O . ALA A 1 137 ? 4.108 2.785 14.045 1.00 91.06 137 ALA A O 1
ATOM 1059 N N . THR A 1 138 ? 5.816 2.731 12.624 1.00 90.12 138 THR A N 1
ATOM 1060 C CA . THR A 1 138 ? 6.843 2.934 13.652 1.00 90.12 138 THR A CA 1
ATOM 1061 C C . THR A 1 138 ? 7.298 4.387 13.787 1.00 90.12 138 THR A C 1
ATOM 1063 O O . THR A 1 138 ? 8.256 4.656 14.516 1.00 90.12 138 THR A O 1
ATOM 1066 N N . SER A 1 139 ? 6.639 5.333 13.109 1.00 89.00 139 SER A N 1
ATOM 1067 C CA . SER A 1 139 ? 6.977 6.764 13.131 1.00 89.00 139 SER A CA 1
ATOM 1068 C C . SER A 1 139 ? 6.151 7.547 14.159 1.00 89.00 139 SER A C 1
ATOM 1070 O O . SER A 1 139 ? 4.976 7.264 14.376 1.00 89.00 139 SER A O 1
ATOM 1072 N N . LYS A 1 140 ? 6.749 8.581 14.773 1.00 77.38 140 LYS A N 1
ATOM 1073 C CA . LYS A 1 140 ? 6.054 9.493 15.703 1.00 77.38 140 LYS A CA 1
ATOM 1074 C C . LYS A 1 140 ? 5.576 10.767 14.994 1.00 77.38 140 LYS A C 1
ATOM 1076 O O . LYS A 1 140 ? 6.416 11.499 14.480 1.00 77.38 140 LYS A O 1
ATOM 1081 N N . PRO A 1 141 ? 4.280 11.118 15.034 1.00 67.50 141 PRO A N 1
ATOM 1082 C CA . PRO A 1 141 ? 3.754 12.305 14.349 1.00 67.50 141 PRO A CA 1
ATOM 1083 C C . PRO A 1 141 ? 4.070 13.666 15.003 1.00 67.50 141 PRO A C 1
ATOM 1085 O O . PRO A 1 141 ? 3.615 14.689 14.502 1.00 67.50 141 PRO A O 1
ATOM 1088 N N . GLY A 1 142 ? 4.848 13.708 16.092 1.00 70.56 142 GLY A N 1
ATOM 1089 C CA . GLY A 1 142 ? 5.103 14.937 16.859 1.00 70.56 142 GLY A CA 1
ATOM 1090 C C . GLY A 1 142 ? 6.103 15.929 16.244 1.00 70.56 142 GLY A C 1
ATOM 1091 O O . GLY A 1 142 ? 6.052 17.108 16.582 1.00 70.56 142 GLY A O 1
ATOM 1092 N N . ASP A 1 143 ? 6.984 15.492 15.338 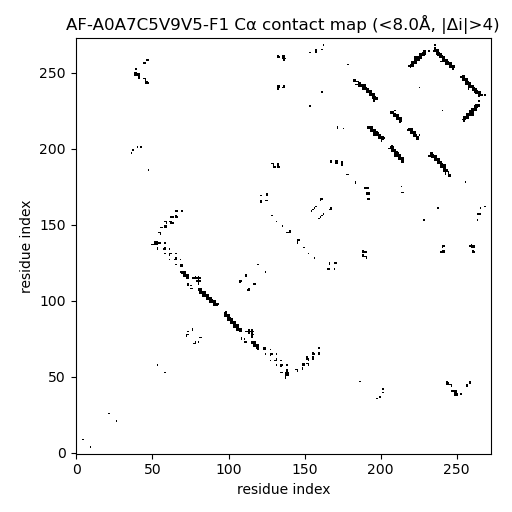1.00 75.06 143 ASP A N 1
ATOM 1093 C CA . ASP A 1 143 ? 8.067 16.335 14.808 1.00 75.06 143 ASP A CA 1
ATOM 1094 C C . ASP A 1 143 ? 7.692 17.008 13.476 1.00 75.06 143 ASP A C 1
ATOM 1096 O O . ASP A 1 143 ? 7.211 16.356 12.547 1.00 75.06 143 ASP A O 1
ATOM 1100 N N . GLN A 1 144 ? 8.018 18.296 13.304 1.00 78.31 144 GLN A N 1
ATOM 1101 C CA . GLN A 1 144 ? 7.753 19.035 12.054 1.00 78.31 144 GLN A CA 1
ATOM 1102 C C . GLN A 1 144 ? 8.448 18.403 10.831 1.00 78.31 144 GLN A C 1
ATOM 1104 O O . GLN A 1 144 ? 7.879 18.305 9.744 1.00 78.31 144 GLN A O 1
ATOM 1109 N N . ASN A 1 145 ? 9.665 17.884 11.014 1.00 84.44 145 ASN A N 1
ATOM 1110 C CA . ASN A 1 145 ? 10.375 17.147 9.965 1.00 84.44 145 ASN A CA 1
ATOM 1111 C C . ASN A 1 145 ? 9.667 15.846 9.568 1.00 84.44 145 ASN A C 1
ATOM 1113 O O . ASN A 1 145 ? 9.788 15.419 8.414 1.00 84.44 145 ASN A O 1
ATOM 1117 N N . MET A 1 146 ? 8.941 15.235 10.508 1.00 86.31 146 MET A N 1
ATOM 1118 C CA . MET A 1 146 ? 8.155 14.036 10.262 1.00 86.31 146 MET A CA 1
ATOM 1119 C C . MET A 1 146 ? 6.895 14.355 9.459 1.00 86.31 146 MET A C 1
ATOM 1121 O O . MET A 1 146 ? 6.567 13.599 8.554 1.00 86.31 146 MET A O 1
ATOM 1125 N N . GLN A 1 147 ? 6.239 15.493 9.701 1.00 85.69 147 GLN A N 1
ATOM 1126 C CA . GLN A 1 147 ? 5.075 15.916 8.908 1.00 85.69 147 GLN A CA 1
ATOM 1127 C C . GLN A 1 147 ? 5.409 16.012 7.412 1.00 85.69 147 GLN A C 1
ATOM 1129 O O . GLN A 1 147 ? 4.705 15.447 6.578 1.00 85.69 147 GLN A O 1
ATOM 1134 N N . ASN A 1 148 ? 6.548 16.622 7.069 1.00 87.56 148 ASN A N 1
ATOM 1135 C CA . ASN A 1 148 ? 7.019 16.675 5.681 1.00 87.56 148 ASN A CA 1
ATOM 1136 C C . ASN A 1 148 ? 7.294 15.277 5.102 1.00 87.56 148 ASN A C 1
ATOM 1138 O O . ASN A 1 148 ? 7.035 15.024 3.927 1.00 87.56 148 ASN A O 1
ATOM 1142 N N . ALA A 1 149 ? 7.825 14.357 5.913 1.00 90.06 149 ALA A N 1
ATOM 1143 C CA . ALA A 1 149 ? 8.064 12.980 5.490 1.00 90.06 149 ALA A CA 1
ATOM 1144 C C . ALA A 1 149 ? 6.749 12.200 5.292 1.00 90.06 149 ALA A C 1
ATOM 1146 O O . ALA A 1 149 ? 6.623 11.450 4.325 1.00 90.06 149 ALA A O 1
ATOM 1147 N N . PHE A 1 150 ? 5.744 12.433 6.139 1.00 91.19 150 PHE A N 1
ATOM 1148 C CA . PHE A 1 150 ? 4.395 11.903 5.960 1.00 91.19 150 PHE A CA 1
ATOM 1149 C C . PHE A 1 150 ? 3.756 12.422 4.673 1.00 91.19 150 PHE A C 1
ATOM 1151 O O . PHE A 1 150 ? 3.204 11.623 3.925 1.00 91.19 150 PHE A O 1
ATOM 1158 N N . GLN A 1 151 ? 3.903 13.706 4.342 1.00 90.12 151 GLN A N 1
ATOM 1159 C CA . GLN A 1 151 ? 3.384 14.239 3.079 1.00 90.12 151 GLN A CA 1
ATOM 1160 C C . GLN A 1 151 ? 4.003 13.548 1.852 1.00 90.12 151 GLN A C 1
ATOM 1162 O O . GLN A 1 151 ? 3.315 13.278 0.870 1.00 90.12 151 GLN A O 1
ATOM 1167 N N . GLN A 1 152 ? 5.290 13.194 1.899 1.00 90.69 152 GLN A N 1
ATOM 1168 C CA . GLN A 1 152 ? 5.915 12.409 0.827 1.00 90.69 152 GLN A CA 1
ATOM 1169 C C . GLN A 1 152 ? 5.364 10.981 0.760 1.00 90.69 152 GLN A C 1
ATOM 1171 O O . GLN A 1 152 ? 5.130 10.462 -0.332 1.00 90.69 152 GLN A O 1
ATOM 1176 N N . ALA A 1 153 ? 5.119 10.359 1.915 1.00 92.19 153 ALA A N 1
ATOM 1177 C CA . ALA A 1 153 ? 4.487 9.047 1.986 1.00 92.19 153 ALA A CA 1
ATOM 1178 C C . ALA A 1 153 ? 3.056 9.075 1.432 1.00 92.19 153 ALA A C 1
ATOM 1180 O O . ALA A 1 153 ? 2.665 8.156 0.711 1.00 92.19 153 ALA A O 1
ATOM 1181 N N . TYR A 1 154 ? 2.306 10.147 1.704 1.00 91.75 154 TYR A N 1
ATOM 1182 C CA . TYR A 1 154 ? 0.993 10.391 1.118 1.00 91.75 154 TYR A CA 1
ATOM 1183 C C . TYR A 1 154 ? 1.064 10.410 -0.400 1.00 91.75 154 TYR A C 1
ATOM 1185 O O . TYR A 1 154 ? 0.385 9.611 -1.031 1.00 91.75 154 TYR A O 1
ATOM 1193 N N . VAL A 1 155 ? 1.921 11.251 -0.987 1.00 90.44 155 VAL A N 1
ATOM 1194 C CA . VAL A 1 155 ? 2.073 11.349 -2.448 1.00 90.44 155 VAL A CA 1
ATOM 1195 C C . VAL A 1 155 ? 2.464 9.994 -3.047 1.00 90.44 155 VAL A C 1
ATOM 1197 O O . VAL A 1 155 ? 1.828 9.526 -3.991 1.00 90.44 155 VAL A O 1
ATOM 1200 N N . ALA A 1 156 ? 3.443 9.304 -2.451 1.00 89.94 156 ALA A N 1
ATOM 1201 C CA . ALA A 1 156 ? 3.876 7.979 -2.894 1.00 89.94 156 ALA A CA 1
ATOM 1202 C C . ALA A 1 156 ? 2.727 6.957 -2.895 1.00 89.94 156 ALA A C 1
ATOM 1204 O O . ALA A 1 156 ? 2.534 6.212 -3.855 1.00 89.94 156 ALA A O 1
ATOM 1205 N N . LEU A 1 157 ? 1.927 6.913 -1.831 1.00 90.06 157 LEU A N 1
ATOM 1206 C CA . LEU A 1 157 ? 0.808 5.983 -1.741 1.00 90.06 157 LEU A CA 1
ATOM 1207 C C . LEU A 1 157 ? -0.342 6.419 -2.654 1.00 90.06 157 LEU A C 1
ATOM 1209 O O . LEU A 1 157 ? -0.820 5.622 -3.459 1.00 90.06 157 LEU A O 1
ATOM 1213 N N . HIS A 1 158 ? -0.784 7.662 -2.555 1.00 88.31 158 HIS A N 1
ATOM 1214 C CA . HIS A 1 158 ? -1.941 8.194 -3.259 1.00 88.31 158 HIS A CA 1
ATOM 1215 C C . HIS A 1 158 ? -1.738 8.214 -4.780 1.00 88.31 158 HIS A C 1
ATOM 1217 O O . HIS A 1 158 ? -2.517 7.604 -5.512 1.00 88.31 158 HIS A O 1
ATOM 1223 N N . GLU A 1 159 ? -0.675 8.850 -5.270 1.00 84.62 159 GLU A N 1
ATOM 1224 C CA . GLU A 1 159 ? -0.505 9.097 -6.705 1.00 84.62 159 GLU A CA 1
ATOM 1225 C C . GLU A 1 159 ? 0.066 7.892 -7.445 1.00 84.62 159 GLU A C 1
ATOM 1227 O O . GLU A 1 159 ? -0.366 7.591 -8.556 1.00 84.62 159 GLU A O 1
ATOM 1232 N N . HIS A 1 160 ? 0.997 7.166 -6.827 1.00 83.69 160 HIS A N 1
ATOM 1233 C CA . HIS A 1 160 ? 1.747 6.126 -7.526 1.00 83.69 160 HIS A CA 1
ATOM 1234 C C . HIS A 1 160 ? 1.193 4.719 -7.305 1.00 83.69 160 HIS A C 1
ATOM 1236 O O . HIS A 1 160 ? 1.153 3.902 -8.224 1.00 83.69 160 HIS A O 1
ATOM 1242 N N . VAL A 1 161 ? 0.729 4.422 -6.091 1.00 83.44 161 VAL A N 1
ATOM 1243 C CA . VAL A 1 161 ? 0.108 3.125 -5.800 1.00 83.44 161 VAL A CA 1
ATOM 1244 C C . VAL A 1 161 ? -1.407 3.222 -6.001 1.00 83.44 161 VAL A C 1
ATOM 1246 O O . VAL A 1 161 ? -2.031 2.257 -6.429 1.00 83.44 161 VAL A O 1
ATOM 1249 N N . GLY A 1 162 ? -2.045 4.354 -5.668 1.00 79.00 162 GLY A N 1
ATOM 1250 C CA . GLY A 1 162 ? -3.507 4.566 -5.716 1.00 79.00 162 GLY A CA 1
ATOM 1251 C C . GLY A 1 162 ? -4.111 4.449 -7.109 1.00 79.00 162 GLY A C 1
ATOM 1252 O O . GLY A 1 162 ? -5.227 3.958 -7.258 1.00 79.00 162 GLY A O 1
ATOM 1253 N N . THR A 1 163 ? -3.341 4.840 -8.118 1.00 77.12 163 THR A N 1
ATOM 1254 C CA . THR A 1 163 ? -3.732 4.835 -9.532 1.00 77.12 163 THR A CA 1
ATOM 1255 C C . THR A 1 163 ? -3.381 3.527 -10.250 1.00 77.12 163 THR A C 1
ATOM 1257 O O . THR A 1 163 ? -3.877 3.272 -11.346 1.00 77.12 163 THR A O 1
ATOM 1260 N N . ASN A 1 164 ? -2.570 2.659 -9.634 1.00 80.31 164 ASN A N 1
ATOM 1261 C CA . ASN A 1 164 ? -2.160 1.385 -10.213 1.00 80.31 164 ASN A CA 1
ATOM 1262 C C . ASN A 1 164 ? -3.167 0.273 -9.861 1.00 80.31 164 ASN A C 1
ATOM 1264 O O . ASN A 1 164 ? -3.158 -0.282 -8.758 1.00 80.31 164 ASN A O 1
ATOM 1268 N N . ALA A 1 165 ? -4.031 -0.068 -10.821 1.00 81.31 165 ALA A N 1
ATOM 1269 C CA . ALA A 1 165 ? -5.070 -1.084 -10.652 1.00 81.31 165 ALA A CA 1
ATOM 1270 C C . ALA A 1 165 ? -4.507 -2.472 -10.286 1.00 81.31 165 ALA A C 1
ATOM 1272 O O . ALA A 1 165 ? -5.059 -3.140 -9.409 1.00 81.31 165 ALA A O 1
ATOM 1273 N N . ASN A 1 166 ? -3.385 -2.883 -10.885 1.00 81.69 166 ASN A N 1
ATOM 1274 C CA . ASN A 1 166 ? -2.761 -4.180 -10.601 1.00 81.69 166 ASN A CA 1
ATOM 1275 C C . ASN A 1 166 ? -2.237 -4.233 -9.164 1.00 81.69 166 ASN A C 1
ATOM 1277 O O . ASN A 1 166 ? -2.534 -5.178 -8.431 1.00 81.69 166 ASN A O 1
ATOM 1281 N N . ALA A 1 167 ? -1.551 -3.174 -8.720 1.00 83.00 167 ALA A N 1
ATOM 1282 C CA . ALA A 1 167 ? -1.089 -3.063 -7.339 1.00 83.00 167 ALA A CA 1
ATOM 1283 C C . ALA A 1 167 ? -2.265 -3.138 -6.351 1.00 83.00 167 ALA A C 1
ATOM 1285 O O . ALA A 1 167 ? -2.173 -3.798 -5.319 1.00 83.00 167 ALA A O 1
ATOM 1286 N N . MET A 1 168 ? -3.400 -2.518 -6.680 1.00 83.06 168 MET A N 1
ATOM 1287 C CA . MET A 1 168 ? -4.604 -2.553 -5.849 1.00 83.06 168 MET A CA 1
ATOM 1288 C C . MET A 1 168 ? -5.231 -3.940 -5.739 1.00 83.06 168 MET A C 1
ATOM 1290 O O . MET A 1 168 ? -5.560 -4.372 -4.633 1.00 83.06 168 MET A O 1
ATOM 1294 N N . VAL A 1 169 ? -5.366 -4.653 -6.858 1.00 86.38 169 VAL A N 1
ATOM 1295 C CA . VAL A 1 169 ? -5.891 -6.027 -6.876 1.00 86.38 169 VAL A CA 1
ATOM 1296 C C . VAL A 1 169 ? -4.965 -6.971 -6.111 1.00 86.38 169 VAL A C 1
ATOM 1298 O O . VAL A 1 169 ? -5.435 -7.781 -5.307 1.00 86.38 169 VAL A O 1
ATOM 1301 N N . MET A 1 170 ? -3.653 -6.840 -6.303 1.00 88.50 170 MET A N 1
ATOM 1302 C CA . MET A 1 170 ? -2.645 -7.623 -5.592 1.00 88.50 170 MET A CA 1
ATOM 1303 C C . MET A 1 170 ? -2.715 -7.384 -4.076 1.00 88.50 170 MET A C 1
ATOM 1305 O O . MET A 1 170 ? -2.847 -8.340 -3.310 1.00 88.50 170 MET A O 1
ATOM 1309 N N . LEU A 1 171 ? -2.693 -6.120 -3.636 1.00 90.12 171 LEU A N 1
ATOM 1310 C CA . LEU A 1 171 ? -2.793 -5.750 -2.219 1.00 90.12 171 LEU A CA 1
ATOM 1311 C C . LEU A 1 171 ? -4.105 -6.244 -1.592 1.00 90.12 171 LEU A C 1
ATOM 1313 O O . LEU A 1 171 ? -4.094 -6.810 -0.499 1.00 90.12 171 LEU A O 1
ATOM 1317 N N . ALA A 1 172 ? -5.230 -6.112 -2.303 1.00 89.69 172 ALA A N 1
ATOM 1318 C CA . ALA A 1 172 ? -6.516 -6.648 -1.861 1.00 89.69 172 ALA A CA 1
ATOM 1319 C C . ALA A 1 172 ? -6.475 -8.172 -1.693 1.00 89.69 172 ALA A C 1
ATOM 1321 O O . ALA A 1 172 ? -6.911 -8.695 -0.669 1.00 89.69 172 ALA A O 1
ATOM 1322 N N . THR A 1 173 ? -5.924 -8.891 -2.673 1.00 90.06 173 THR A N 1
ATOM 1323 C CA . THR A 1 173 ? -5.826 -10.359 -2.657 1.00 90.06 173 THR A CA 1
ATOM 1324 C C . THR A 1 173 ? -4.970 -10.838 -1.490 1.00 90.06 173 THR A C 1
ATOM 1326 O O . THR A 1 173 ? -5.369 -11.737 -0.743 1.00 90.06 173 THR A O 1
ATOM 1329 N N . ARG A 1 174 ? -3.822 -10.187 -1.271 1.00 89.38 174 ARG A N 1
ATOM 1330 C CA . ARG A 1 174 ? -2.946 -10.473 -0.135 1.00 89.38 174 ARG A CA 1
ATOM 1331 C C . ARG A 1 174 ? -3.655 -10.237 1.192 1.00 89.38 174 ARG A C 1
ATOM 1333 O O . ARG A 1 174 ? -3.591 -11.094 2.077 1.00 89.38 174 ARG A O 1
ATOM 1340 N N . ALA A 1 175 ? -4.337 -9.101 1.318 1.00 91.19 175 ALA A N 1
ATOM 1341 C CA . ALA A 1 175 ? -5.072 -8.760 2.521 1.00 91.19 175 ALA A CA 1
ATOM 1342 C C . ALA A 1 175 ? -6.181 -9.766 2.805 1.00 91.19 175 ALA A C 1
ATOM 1344 O O . ALA A 1 175 ? -6.223 -10.294 3.907 1.00 91.19 175 ALA A O 1
ATOM 1345 N N . ARG A 1 176 ? -6.992 -10.145 1.813 1.00 90.56 176 ARG A N 1
ATOM 1346 C CA . ARG A 1 176 ? -8.003 -11.205 1.967 1.00 90.56 176 ARG A CA 1
ATOM 1347 C C . ARG A 1 176 ? -7.386 -12.507 2.465 1.00 90.56 176 ARG A C 1
ATOM 1349 O O . ARG A 1 176 ? -7.881 -13.084 3.424 1.00 90.56 176 ARG A O 1
ATOM 1356 N N . SER A 1 177 ? -6.279 -12.942 1.862 1.00 89.94 177 SER A N 1
ATOM 1357 C CA . SER A 1 177 ? -5.591 -14.174 2.262 1.00 89.94 177 SER A CA 1
ATOM 1358 C C . SER A 1 177 ? -5.114 -14.137 3.719 1.00 89.94 177 SER A C 1
ATOM 1360 O O . SER A 1 177 ? -5.320 -15.098 4.458 1.00 89.94 177 SER A O 1
ATOM 1362 N N . LEU A 1 178 ? -4.509 -13.030 4.160 1.00 88.44 178 LEU A N 1
ATOM 1363 C CA . LEU A 1 178 ? -4.049 -12.875 5.544 1.00 88.44 178 LEU A CA 1
ATOM 1364 C C . LEU A 1 178 ? -5.211 -12.732 6.524 1.00 88.44 178 LEU A C 1
ATOM 1366 O O . LEU A 1 178 ? -5.215 -13.348 7.588 1.00 88.44 178 LEU A O 1
ATOM 1370 N N . LEU A 1 179 ? -6.205 -11.929 6.163 1.00 87.31 179 LEU A N 1
ATOM 1371 C CA . LEU A 1 179 ? -7.343 -11.619 7.010 1.00 87.31 179 LEU A CA 1
ATOM 1372 C C . LEU A 1 179 ? -8.322 -12.798 7.116 1.00 87.31 179 LEU A C 1
ATOM 1374 O O . LEU A 1 179 ? -9.044 -12.867 8.112 1.00 87.31 179 LEU A O 1
ATOM 1378 N N . ALA A 1 180 ? -8.325 -13.740 6.167 1.00 86.88 180 ALA A N 1
ATOM 1379 C CA . ALA A 1 180 ? -9.099 -14.982 6.227 1.00 86.88 180 ALA A CA 1
ATOM 1380 C C . ALA A 1 180 ? -8.545 -16.002 7.239 1.00 86.88 180 ALA A C 1
ATOM 1382 O O . ALA A 1 180 ? -9.282 -16.880 7.680 1.00 86.88 180 ALA A O 1
ATOM 1383 N N . GLN A 1 181 ? -7.275 -15.890 7.645 1.00 87.50 181 GLN A N 1
ATOM 1384 C CA . GLN A 1 181 ? -6.681 -16.789 8.641 1.00 87.50 181 GLN A CA 1
ATOM 1385 C C . GLN A 1 181 ? -7.381 -16.623 9.991 1.00 87.50 181 GLN A C 1
ATOM 1387 O O . GLN A 1 181 ? -7.494 -15.501 10.479 1.00 87.50 181 GLN A O 1
ATOM 1392 N N . GLU A 1 182 ? -7.790 -17.711 10.649 1.00 84.31 182 GLU A N 1
ATOM 1393 C CA . GLU A 1 182 ? -8.459 -17.630 11.960 1.00 84.31 182 GLU A CA 1
ATOM 1394 C C . GLU A 1 182 ? -7.646 -16.819 12.975 1.00 84.31 182 GLU A C 1
ATOM 1396 O O . GLU A 1 182 ? -8.186 -15.948 13.662 1.00 84.31 182 GLU A O 1
ATOM 1401 N N . ARG A 1 183 ? -6.330 -17.058 12.996 1.00 87.31 183 ARG A N 1
ATOM 1402 C CA . ARG A 1 183 ? -5.347 -16.360 13.827 1.00 87.31 183 ARG A CA 1
ATOM 1403 C C . ARG A 1 183 ? -4.282 -15.721 12.932 1.00 87.31 183 ARG A C 1
ATOM 1405 O O . ARG A 1 183 ? -3.269 -16.362 12.650 1.00 87.31 183 ARG A O 1
ATOM 1412 N N . PRO A 1 184 ? -4.503 -14.487 12.451 1.00 87.69 184 PRO A N 1
ATOM 1413 C CA . PRO A 1 184 ? -3.522 -13.810 11.626 1.00 87.69 184 PRO A CA 1
ATOM 1414 C C . PRO A 1 184 ? -2.273 -13.522 12.459 1.00 87.69 184 PRO A C 1
ATOM 1416 O O . PRO A 1 184 ? -2.345 -13.233 13.657 1.00 87.69 184 PRO A O 1
ATOM 1419 N N . ARG A 1 185 ? -1.109 -13.611 11.817 1.00 89.56 185 ARG A N 1
ATOM 1420 C CA . ARG A 1 185 ? 0.167 -13.313 12.471 1.00 89.56 185 ARG A CA 1
ATOM 1421 C C . ARG A 1 185 ? 0.213 -11.842 12.889 1.00 89.56 185 ARG A C 1
ATOM 1423 O O . ARG A 1 185 ? -0.052 -10.951 12.086 1.00 89.56 185 ARG A O 1
ATOM 1430 N N . VAL A 1 186 ? 0.576 -11.614 14.144 1.00 91.56 186 VAL A N 1
ATOM 1431 C CA . VAL A 1 186 ? 0.717 -10.282 14.741 1.00 91.56 186 VAL A CA 1
ATOM 1432 C C . VAL A 1 186 ? 1.997 -9.609 14.213 1.00 91.56 186 VAL A C 1
ATOM 1434 O O . VAL A 1 186 ? 2.952 -10.302 13.861 1.00 91.56 186 VAL A O 1
ATOM 1437 N N . ARG A 1 187 ? 2.021 -8.270 14.141 1.00 91.50 187 ARG A N 1
ATOM 1438 C CA . ARG A 1 187 ? 3.111 -7.433 13.584 1.00 91.50 187 ARG A CA 1
ATOM 1439 C C . ARG A 1 187 ? 3.376 -7.620 12.085 1.00 91.50 187 ARG A C 1
ATOM 1441 O O . ARG A 1 187 ? 4.421 -7.210 11.587 1.00 91.50 187 ARG A O 1
ATOM 1448 N N . VAL A 1 188 ? 2.444 -8.219 11.346 1.00 93.06 188 VAL A N 1
ATOM 1449 C CA . VAL A 1 188 ? 2.547 -8.297 9.883 1.00 93.06 188 VAL A CA 1
ATOM 1450 C C . VAL A 1 188 ? 2.021 -6.999 9.268 1.00 93.06 188 VAL A C 1
ATOM 1452 O O . VAL A 1 188 ? 0.891 -6.619 9.587 1.00 93.06 188 VAL A O 1
ATOM 1455 N N . PRO A 1 189 ? 2.791 -6.321 8.395 1.00 94.31 189 PRO A N 1
ATOM 1456 C CA . PRO A 1 189 ? 2.293 -5.167 7.668 1.00 94.31 189 PRO A CA 1
ATOM 1457 C C . PRO A 1 189 ? 1.241 -5.575 6.650 1.00 94.31 189 PRO A C 1
ATOM 1459 O O . PRO A 1 189 ? 1.362 -6.595 5.967 1.00 94.31 189 PRO A O 1
ATOM 1462 N N . LEU A 1 190 ? 0.218 -4.741 6.544 1.00 94.44 190 LEU A N 1
ATOM 1463 C CA . LEU A 1 190 ? -0.880 -4.903 5.613 1.00 94.44 190 LEU A CA 1
ATOM 1464 C C . LEU A 1 190 ? -1.176 -3.566 4.950 1.00 94.44 190 LEU A C 1
ATOM 1466 O O . LEU A 1 190 ? -1.255 -2.555 5.636 1.00 94.44 190 LEU A O 1
ATOM 1470 N N . ALA A 1 191 ? -1.402 -3.571 3.643 1.00 94.25 191 ALA A N 1
ATOM 1471 C CA . ALA A 1 191 ? -1.950 -2.438 2.909 1.00 94.25 191 ALA A CA 1
ATOM 1472 C C . ALA A 1 191 ? -3.049 -2.956 1.983 1.00 94.25 191 ALA A C 1
ATOM 1474 O O . ALA A 1 191 ? -2.884 -4.010 1.370 1.00 94.25 191 ALA A O 1
ATOM 1475 N N . PHE A 1 192 ? -4.185 -2.267 1.922 1.00 93.88 192 PHE A N 1
ATOM 1476 C CA . PHE A 1 192 ? -5.365 -2.755 1.216 1.00 93.88 192 PHE A CA 1
ATOM 1477 C C . PHE A 1 192 ? -6.342 -1.633 0.844 1.00 93.88 192 PHE A C 1
ATOM 1479 O O . PHE A 1 192 ? -6.445 -0.630 1.555 1.00 93.88 192 PHE A O 1
ATOM 1486 N N . PRO A 1 193 ? -7.088 -1.793 -0.264 1.00 92.62 193 PRO A N 1
ATOM 1487 C CA . PRO A 1 193 ? -8.271 -0.985 -0.520 1.00 92.62 193 PRO A CA 1
ATOM 1488 C C . PRO A 1 193 ? -9.394 -1.337 0.455 1.00 92.62 193 PRO A C 1
ATOM 1490 O O . PRO A 1 193 ? -9.657 -2.511 0.727 1.00 92.62 193 PRO A O 1
ATOM 1493 N N . ALA A 1 194 ? -10.105 -0.327 0.934 1.00 93.00 194 ALA A N 1
ATOM 1494 C CA . ALA A 1 194 ? -11.255 -0.495 1.805 1.00 93.00 194 ALA A CA 1
ATOM 1495 C C . ALA A 1 194 ? -12.315 0.580 1.542 1.00 93.00 194 ALA A C 1
ATOM 1497 O O . ALA A 1 194 ? -12.064 1.577 0.872 1.00 93.00 194 ALA A O 1
ATOM 1498 N N . THR A 1 195 ? -13.503 0.382 2.094 1.00 92.56 195 THR A N 1
ATOM 1499 C CA . THR A 1 195 ? -14.536 1.410 2.210 1.00 92.56 195 THR A CA 1
ATOM 1500 C C . THR A 1 195 ? -14.557 1.898 3.647 1.00 92.56 195 THR A C 1
ATOM 1502 O O . THR A 1 195 ? -14.721 1.102 4.574 1.00 92.56 195 THR A O 1
ATOM 1505 N N . TYR A 1 196 ? -14.370 3.197 3.839 1.00 92.12 196 TYR A N 1
ATOM 1506 C CA . TYR A 1 196 ? -14.453 3.820 5.147 1.00 92.12 196 TYR A CA 1
ATOM 1507 C C . TYR A 1 196 ? -15.901 3.865 5.620 1.00 92.12 196 TYR A C 1
ATOM 1509 O O . TYR A 1 196 ? -16.783 4.293 4.874 1.00 92.12 196 TYR A O 1
ATOM 1517 N N . MET A 1 197 ? -16.136 3.410 6.851 1.00 89.88 197 MET A N 1
ATOM 1518 C CA . MET A 1 197 ? -17.475 3.363 7.428 1.00 89.88 197 MET A CA 1
ATOM 1519 C C . MET A 1 197 ? -17.710 4.534 8.377 1.00 89.88 197 MET A C 1
ATOM 1521 O O . MET A 1 197 ? -18.633 5.311 8.172 1.00 89.88 197 MET A O 1
ATOM 1525 N N . PHE A 1 198 ? -16.917 4.619 9.446 1.00 87.62 198 PHE A N 1
ATOM 1526 C CA . PHE A 1 198 ? -17.016 5.652 10.477 1.00 87.62 198 PHE A CA 1
ATOM 1527 C C . PHE A 1 198 ? -15.820 5.556 11.434 1.00 87.62 198 PHE A C 1
ATOM 1529 O O . PHE A 1 198 ? -15.040 4.601 11.397 1.00 87.62 198 PHE A O 1
ATOM 1536 N N . SER A 1 199 ? -15.727 6.516 12.352 1.00 89.00 199 SER A N 1
ATOM 1537 C CA . SER A 1 199 ? -14.824 6.453 13.504 1.00 89.00 199 SER A CA 1
ATOM 1538 C C . SER A 1 199 ? -15.585 6.560 14.817 1.00 89.00 199 SER A C 1
ATOM 1540 O O . SER A 1 199 ? -16.605 7.248 14.872 1.00 89.00 199 SER A O 1
ATOM 1542 N N . ALA A 1 200 ? -15.074 5.940 15.872 1.00 85.25 200 ALA A N 1
ATOM 1543 C CA . ALA A 1 200 ? -15.646 6.021 17.208 1.00 85.25 200 ALA A CA 1
ATOM 1544 C C . ALA A 1 200 ? -14.562 5.999 18.286 1.00 85.25 200 ALA A C 1
ATOM 1546 O O . ALA A 1 200 ? -13.519 5.366 18.126 1.00 85.25 200 ALA A O 1
ATOM 1547 N N . THR A 1 201 ? -14.838 6.677 19.395 1.00 83.06 201 THR A N 1
ATOM 1548 C CA . THR A 1 201 ? -14.005 6.634 20.596 1.00 83.06 201 THR A CA 1
ATOM 1549 C C . THR A 1 201 ? -14.227 5.313 21.330 1.00 83.06 201 THR A C 1
ATOM 1551 O O . THR A 1 201 ? -15.368 4.888 21.505 1.00 83.06 201 THR A O 1
ATOM 1554 N N . ILE A 1 202 ? -13.141 4.651 21.721 1.00 78.81 202 ILE A N 1
ATOM 1555 C CA . ILE A 1 202 ? -13.153 3.274 22.238 1.00 78.81 202 ILE A CA 1
ATOM 1556 C C . ILE A 1 202 ? -12.907 3.239 23.747 1.00 78.81 202 ILE A C 1
ATOM 1558 O O . ILE A 1 202 ? -13.377 2.325 24.421 1.00 78.81 202 ILE A O 1
ATOM 1562 N N . ASP A 1 203 ? -12.175 4.218 24.276 1.00 72.25 203 ASP A N 1
ATOM 1563 C CA . ASP A 1 203 ? -11.827 4.298 25.688 1.00 72.25 203 ASP A CA 1
ATOM 1564 C C . ASP A 1 203 ? -12.044 5.704 26.266 1.00 72.25 203 ASP A C 1
ATOM 1566 O O . ASP A 1 203 ? -12.241 6.691 25.555 1.00 72.25 203 ASP A O 1
ATOM 1570 N N . GLU A 1 204 ? -12.005 5.788 27.595 1.00 68.75 204 GLU A N 1
ATOM 1571 C CA . GLU A 1 204 ? -12.132 7.047 28.341 1.00 68.75 204 GLU A CA 1
ATOM 1572 C C . GLU A 1 204 ? -10.963 8.010 28.080 1.00 68.75 204 GLU A C 1
ATOM 1574 O O . GLU A 1 204 ? -11.077 9.206 28.335 1.00 68.75 204 GLU A O 1
ATOM 1579 N N . LYS A 1 205 ? -9.846 7.507 27.535 1.00 71.12 205 LYS A N 1
ATOM 1580 C CA . LYS A 1 205 ? -8.674 8.310 27.158 1.00 71.12 205 LYS A CA 1
ATOM 1581 C C . LYS A 1 205 ? -8.839 8.996 25.803 1.00 71.12 205 LYS A C 1
ATOM 1583 O O . LYS A 1 205 ? -7.947 9.731 25.388 1.00 71.12 205 LYS A O 1
ATOM 1588 N N . GLY A 1 206 ? -9.959 8.777 25.115 1.00 71.31 206 GLY A N 1
ATOM 1589 C CA . GLY A 1 206 ? -10.243 9.421 23.840 1.00 71.31 206 GLY A CA 1
ATOM 1590 C C . GLY A 1 206 ? -9.606 8.730 22.634 1.00 71.31 206 GLY A C 1
ATOM 1591 O O . GLY A 1 206 ? -9.591 9.323 21.554 1.00 71.31 206 GLY A O 1
ATOM 1592 N N . GLN A 1 207 ? -9.096 7.499 22.763 1.00 77.69 207 GLN A N 1
ATOM 1593 C CA . GLN A 1 207 ? -8.564 6.761 21.617 1.00 77.69 207 GLN A CA 1
ATOM 1594 C C . GLN A 1 207 ? -9.671 6.516 20.591 1.00 77.69 207 GLN A C 1
ATOM 1596 O O . GLN A 1 207 ? -10.729 5.968 20.911 1.00 77.69 207 GLN A O 1
ATOM 1601 N N . ARG A 1 208 ? -9.417 6.904 19.338 1.00 84.00 208 ARG A N 1
ATOM 1602 C CA . ARG A 1 208 ? -10.340 6.704 18.216 1.00 84.00 208 ARG A CA 1
ATOM 1603 C C . ARG A 1 208 ? -9.972 5.444 17.435 1.00 84.00 208 ARG A C 1
ATOM 1605 O O . ARG A 1 208 ? -8.819 5.253 17.049 1.00 84.00 208 ARG A O 1
ATOM 1612 N N . ALA A 1 209 ? -10.973 4.610 17.167 1.00 89.19 209 ALA A N 1
ATOM 1613 C CA . ALA A 1 209 ? -10.919 3.580 16.138 1.00 89.19 209 ALA A CA 1
ATOM 1614 C C . ALA A 1 209 ? -11.610 4.071 14.879 1.00 89.19 209 ALA A C 1
ATOM 1616 O O . ALA A 1 209 ? -12.654 4.720 14.937 1.00 89.19 209 ALA A O 1
ATOM 1617 N N . HIS A 1 210 ? -11.071 3.653 13.746 1.00 92.00 210 HIS A N 1
ATOM 1618 C CA . HIS A 1 210 ? -11.651 3.834 12.430 1.00 92.00 210 HIS A CA 1
ATOM 1619 C C . HIS A 1 210 ? -12.064 2.468 11.902 1.00 92.00 210 HIS A C 1
ATOM 1621 O O . HIS A 1 210 ? -11.254 1.543 11.866 1.00 92.00 210 HIS A O 1
ATOM 1627 N N . LEU A 1 211 ? -13.328 2.317 11.522 1.00 92.06 211 LEU A N 1
ATOM 1628 C CA . LEU A 1 211 ? -13.817 1.080 10.931 1.00 92.06 211 LEU A CA 1
ATOM 1629 C C . LEU A 1 211 ? -13.825 1.211 9.421 1.00 92.06 211 LEU A C 1
ATOM 1631 O O . LEU A 1 211 ? -14.386 2.152 8.852 1.00 92.06 211 LEU A O 1
ATOM 1635 N N . VAL A 1 212 ? -13.224 0.218 8.782 1.00 93.44 212 VAL A N 1
ATOM 1636 C CA . VAL A 1 212 ? -13.191 0.093 7.334 1.00 93.44 212 VAL A CA 1
ATOM 1637 C C . VAL A 1 212 ? -13.644 -1.309 6.947 1.00 93.44 212 VAL A C 1
ATOM 1639 O O . VAL A 1 212 ? -13.393 -2.281 7.657 1.00 93.44 212 VAL A O 1
ATOM 1642 N N . THR A 1 213 ? -14.323 -1.423 5.814 1.00 92.00 213 THR A N 1
ATOM 1643 C CA . THR A 1 213 ? -14.676 -2.716 5.223 1.00 92.00 213 THR A CA 1
ATOM 1644 C C . THR A 1 213 ? -13.731 -2.993 4.069 1.00 92.00 213 THR A C 1
ATOM 1646 O O . THR A 1 213 ? -13.608 -2.163 3.170 1.00 92.00 213 THR A O 1
ATOM 1649 N N . LEU A 1 214 ? -13.047 -4.134 4.085 1.00 90.12 214 LEU A N 1
ATOM 1650 C CA . LEU A 1 214 ? -12.143 -4.515 3.003 1.00 90.12 214 LEU A CA 1
ATOM 1651 C C . LEU A 1 214 ? -12.909 -4.550 1.670 1.00 90.12 214 LEU A C 1
ATOM 1653 O O . LEU A 1 214 ? -13.995 -5.124 1.581 1.00 90.12 214 LEU A O 1
ATOM 1657 N N . TYR A 1 215 ? -12.350 -3.917 0.640 1.00 84.38 215 TYR A N 1
ATOM 1658 C CA . TYR A 1 215 ? -13.057 -3.679 -0.616 1.00 84.38 215 TYR A CA 1
ATOM 1659 C C . TYR A 1 215 ? -13.489 -4.989 -1.307 1.00 84.38 215 TYR A C 1
ATOM 1661 O O . TYR A 1 215 ? -12.715 -5.954 -1.379 1.00 84.38 215 TYR A O 1
ATOM 1669 N N . ASP A 1 216 ? -14.718 -5.002 -1.836 1.00 79.62 216 ASP A N 1
ATOM 1670 C CA . ASP A 1 216 ? -15.418 -6.176 -2.389 1.00 79.62 216 ASP A CA 1
ATOM 1671 C C . ASP A 1 216 ? -15.575 -7.348 -1.386 1.00 79.62 216 ASP A C 1
ATOM 1673 O O . ASP A 1 216 ? -15.616 -8.512 -1.783 1.00 79.62 216 ASP A O 1
ATOM 1677 N N . THR A 1 217 ? -15.636 -7.077 -0.075 1.00 83.81 217 THR A N 1
ATOM 1678 C CA . THR A 1 217 ? -15.910 -8.092 0.962 1.00 83.81 217 THR A CA 1
ATOM 1679 C C . THR A 1 217 ? -16.785 -7.527 2.084 1.00 83.81 217 THR A C 1
ATOM 1681 O O . THR A 1 217 ? -16.934 -6.317 2.198 1.00 83.81 217 THR A O 1
ATOM 1684 N N . GLU A 1 218 ? -17.312 -8.385 2.961 1.00 84.75 218 GLU A N 1
ATOM 1685 C CA . GLU A 1 218 ? -17.999 -7.966 4.198 1.00 84.75 218 GLU A CA 1
ATOM 1686 C C . GLU A 1 218 ? -17.063 -7.917 5.421 1.00 84.75 218 GLU A C 1
ATOM 1688 O O . GLU A 1 218 ? -17.506 -7.757 6.562 1.00 84.75 218 GLU A O 1
ATOM 1693 N N . GLN A 1 219 ? -15.755 -8.097 5.217 1.00 87.81 219 GLN A N 1
ATOM 1694 C CA . GLN A 1 219 ? -14.815 -8.194 6.322 1.00 87.81 219 GLN A CA 1
ATOM 1695 C C . GLN A 1 219 ? -14.521 -6.817 6.920 1.00 87.81 219 GLN A C 1
ATOM 1697 O O . GLN A 1 219 ? -13.941 -5.944 6.271 1.00 87.81 219 GLN A O 1
ATOM 1702 N N . ILE A 1 220 ? -14.875 -6.662 8.195 1.00 90.81 220 ILE A N 1
ATOM 1703 C CA . ILE A 1 220 ? -14.653 -5.438 8.960 1.00 90.81 220 ILE A CA 1
ATOM 1704 C C . ILE A 1 220 ? -13.250 -5.461 9.566 1.00 90.81 220 ILE A C 1
ATOM 1706 O O . ILE A 1 220 ? -12.844 -6.415 10.241 1.00 90.81 220 ILE A O 1
ATOM 1710 N N . VAL A 1 221 ? -12.527 -4.370 9.349 1.00 93.38 221 VAL A N 1
ATOM 1711 C CA . VAL A 1 221 ? -11.211 -4.107 9.914 1.00 93.38 221 VAL A CA 1
ATOM 1712 C C . VAL A 1 221 ? -11.299 -2.869 10.797 1.00 93.38 221 VAL A C 1
ATOM 1714 O O . VAL A 1 221 ? -11.859 -1.844 10.409 1.00 93.38 221 VAL A O 1
ATOM 1717 N N . VAL A 1 222 ? -10.751 -2.979 12.002 1.00 93.75 222 VAL A N 1
ATOM 1718 C CA . VAL A 1 222 ? -10.664 -1.884 12.966 1.00 93.75 222 VAL A CA 1
ATOM 1719 C C . VAL A 1 222 ? -9.249 -1.337 12.934 1.00 93.75 222 VAL A C 1
ATOM 1721 O O . VAL A 1 222 ? -8.298 -2.072 13.183 1.00 93.75 222 VAL A O 1
ATOM 1724 N N . MET A 1 223 ? -9.114 -0.052 12.641 1.00 94.00 223 MET A N 1
ATOM 1725 C CA . MET A 1 223 ? -7.847 0.660 12.657 1.00 94.00 223 MET A CA 1
ATOM 1726 C C . MET A 1 223 ? -7.734 1.526 13.903 1.00 94.00 223 MET A C 1
ATOM 1728 O O . MET A 1 223 ? -8.583 2.386 14.131 1.00 94.00 223 MET A O 1
ATOM 1732 N N . THR A 1 224 ? -6.692 1.320 14.698 1.00 91.75 224 THR A N 1
ATOM 1733 C CA . THR A 1 224 ? -6.417 2.096 15.913 1.00 91.75 224 THR A CA 1
ATOM 1734 C C . THR A 1 224 ? -5.201 2.983 15.707 1.00 91.75 224 THR A C 1
ATOM 1736 O O . THR A 1 224 ? -4.176 2.505 15.222 1.00 91.75 224 THR A O 1
ATOM 1739 N N . GLU A 1 225 ? -5.326 4.254 16.089 1.00 88.25 225 GLU A N 1
ATOM 1740 C CA . GLU A 1 225 ? -4.258 5.259 15.972 1.00 88.25 225 GLU A CA 1
ATOM 1741 C C . GLU A 1 225 ? -3.675 5.407 14.537 1.00 88.25 225 GLU A C 1
ATOM 1743 O O . GLU A 1 225 ? -2.461 5.538 14.382 1.00 88.25 225 GLU A O 1
ATOM 1748 N N . PRO A 1 226 ? -4.482 5.380 13.448 1.00 91.94 226 PRO A N 1
ATOM 1749 C CA . PRO A 1 226 ? -3.938 5.624 12.117 1.00 91.94 226 PRO A CA 1
ATOM 1750 C C . PRO A 1 226 ? -3.590 7.102 11.908 1.00 91.94 226 PRO A C 1
ATOM 1752 O O . PRO A 1 226 ? -4.298 7.997 12.370 1.00 91.94 226 PRO A O 1
ATOM 1755 N N . VAL A 1 227 ? -2.565 7.358 11.099 1.00 90.12 227 VAL A N 1
ATOM 1756 C CA . VAL A 1 227 ? -2.344 8.664 10.476 1.00 90.12 227 VAL A CA 1
ATOM 1757 C C . VAL A 1 227 ? -3.428 8.883 9.421 1.00 90.12 227 VAL A C 1
ATOM 1759 O O . VAL A 1 227 ? -3.527 8.142 8.440 1.00 90.12 227 VAL A O 1
ATOM 1762 N N . LEU A 1 228 ? -4.266 9.894 9.627 1.00 90.06 228 LEU A N 1
ATOM 1763 C CA . LEU A 1 228 ? -5.254 10.320 8.641 1.00 90.06 228 LEU A CA 1
ATOM 1764 C C . LEU A 1 228 ? -4.620 11.394 7.768 1.00 90.06 228 LEU A C 1
ATOM 1766 O O . LEU A 1 228 ? -4.198 12.431 8.273 1.00 90.06 228 LEU A O 1
ATOM 1770 N N . PHE A 1 229 ? -4.539 11.127 6.471 1.00 84.38 229 PHE A N 1
ATOM 1771 C CA . PHE A 1 229 ? -3.976 12.084 5.521 1.00 84.38 229 PHE A CA 1
ATOM 1772 C C . PHE A 1 229 ? -5.009 13.047 4.941 1.00 84.38 229 PHE A C 1
ATOM 1774 O O . PHE A 1 229 ? -4.650 14.120 4.473 1.00 84.38 229 PHE A O 1
ATOM 1781 N N . ASP A 1 230 ? -6.283 12.671 5.005 1.00 84.25 230 ASP A N 1
ATOM 1782 C CA . ASP A 1 230 ? -7.412 13.466 4.544 1.00 84.25 230 ASP A CA 1
ATOM 1783 C C . ASP A 1 230 ? -8.499 13.472 5.632 1.00 84.25 230 ASP A C 1
ATOM 1785 O O . ASP A 1 230 ? -8.555 12.570 6.477 1.00 84.25 230 ASP A O 1
ATOM 1789 N N . GLU A 1 231 ? -9.411 14.443 5.582 1.00 84.00 231 GLU A N 1
ATOM 1790 C CA . GLU A 1 231 ? -10.693 14.324 6.279 1.00 84.00 231 GLU A CA 1
ATOM 1791 C C . GLU A 1 231 ? -11.563 13.291 5.550 1.00 84.00 231 GLU A C 1
ATOM 1793 O O . GLU A 1 231 ? -11.862 13.414 4.355 1.00 84.00 231 GLU A O 1
ATOM 1798 N N . ILE A 1 232 ? -11.927 12.221 6.262 1.00 84.94 232 ILE A N 1
ATOM 1799 C CA . ILE A 1 232 ? -12.632 11.072 5.693 1.00 84.94 232 ILE A CA 1
ATOM 1800 C C . ILE A 1 232 ? -13.903 10.819 6.494 1.00 84.94 232 ILE A C 1
ATOM 1802 O O . ILE A 1 232 ? -13.869 10.246 7.585 1.00 84.94 232 ILE A O 1
ATOM 1806 N N . ASP A 1 233 ? -15.029 11.188 5.894 1.00 79.94 233 ASP A N 1
ATOM 1807 C CA . ASP A 1 233 ? -16.354 10.887 6.436 1.00 79.94 233 ASP A CA 1
ATOM 1808 C C . ASP A 1 233 ? -16.913 9.577 5.872 1.00 79.94 233 ASP A C 1
ATOM 1810 O O . ASP A 1 233 ? -17.542 8.804 6.588 1.00 79.94 233 ASP A O 1
ATOM 1814 N N . HIS A 1 234 ? -16.681 9.317 4.582 1.00 82.94 234 HIS A N 1
ATOM 1815 C CA . HIS A 1 234 ? -17.140 8.126 3.864 1.00 82.94 234 HIS A CA 1
ATOM 1816 C C . HIS A 1 234 ? -16.381 7.947 2.539 1.00 82.94 234 HIS A C 1
ATOM 1818 O O . HIS A 1 234 ? -15.789 8.888 2.005 1.00 82.94 234 HIS A O 1
ATOM 1824 N N . GLY A 1 235 ? -16.448 6.739 1.972 1.00 86.38 235 GLY A N 1
ATOM 1825 C CA . GLY A 1 235 ? -15.980 6.445 0.614 1.00 86.38 235 GLY A CA 1
ATOM 1826 C C . GLY A 1 235 ? -14.828 5.447 0.551 1.00 86.38 235 GLY A C 1
ATOM 1827 O O . GLY A 1 235 ? -14.483 4.800 1.538 1.00 86.38 235 GLY A O 1
ATOM 1828 N N . VAL A 1 236 ? -14.255 5.290 -0.643 1.00 89.62 236 VAL A N 1
ATOM 1829 C CA . VAL A 1 236 ? -13.152 4.351 -0.871 1.00 89.62 236 VAL A CA 1
ATOM 1830 C C . VAL A 1 236 ? -11.848 4.959 -0.371 1.00 89.62 236 VAL A C 1
ATOM 1832 O O . VAL A 1 236 ? -11.491 6.091 -0.702 1.00 89.62 236 VAL A O 1
ATOM 1835 N N . VAL A 1 237 ? -11.132 4.175 0.419 1.00 92.12 237 VAL A N 1
ATOM 1836 C CA . VAL A 1 237 ? -9.856 4.530 1.023 1.00 92.12 237 VAL A CA 1
ATOM 1837 C C . VAL A 1 237 ? -8.819 3.461 0.727 1.00 92.12 237 VAL A C 1
ATOM 1839 O O . VAL A 1 237 ? -9.138 2.302 0.451 1.00 92.12 237 VAL A O 1
ATOM 1842 N N . ARG A 1 238 ? -7.552 3.837 0.839 1.00 92.50 238 ARG A N 1
ATOM 1843 C CA . ARG A 1 238 ? -6.489 2.889 1.129 1.00 92.50 238 ARG A CA 1
ATOM 1844 C C . ARG A 1 238 ? -6.190 2.938 2.613 1.00 92.50 238 ARG A C 1
ATOM 1846 O O . ARG A 1 238 ? -5.952 4.006 3.167 1.00 92.50 238 ARG A O 1
ATOM 1853 N N . ALA A 1 239 ? -6.156 1.764 3.213 1.00 94.44 239 ALA A N 1
ATOM 1854 C CA . ALA A 1 239 ? -5.771 1.561 4.590 1.00 94.44 239 ALA A CA 1
ATOM 1855 C C . ALA A 1 239 ? -4.492 0.726 4.648 1.00 94.44 239 ALA A C 1
ATOM 1857 O O . ALA A 1 239 ? -4.270 -0.151 3.808 1.00 94.44 239 ALA A O 1
ATOM 1858 N N . GLY A 1 240 ? -3.663 0.965 5.655 1.00 94.88 240 GLY A N 1
ATOM 1859 C CA . GLY A 1 240 ? -2.553 0.078 5.961 1.00 94.88 240 GLY A CA 1
ATOM 1860 C C . GLY A 1 240 ? -2.030 0.265 7.372 1.00 94.88 240 GLY A C 1
ATOM 1861 O O . GLY A 1 240 ? -2.272 1.292 7.985 1.00 94.88 240 GLY A O 1
ATOM 1862 N N . GLY A 1 241 ? -1.341 -0.736 7.902 1.00 95.25 241 GLY A N 1
ATOM 1863 C CA . GLY A 1 241 ? -0.744 -0.711 9.236 1.00 95.25 241 GLY A CA 1
ATOM 1864 C C . GLY A 1 241 ? -0.266 -2.099 9.636 1.00 95.25 241 GLY A C 1
ATOM 1865 O O . GLY A 1 241 ? -0.078 -2.966 8.778 1.00 95.25 241 GLY A O 1
ATOM 1866 N N . LEU A 1 242 ? -0.091 -2.329 10.933 1.00 95.19 242 LEU A N 1
ATOM 1867 C CA . LEU A 1 242 ? 0.379 -3.607 11.459 1.00 95.19 242 LEU A CA 1
ATOM 1868 C C . LEU A 1 242 ? -0.759 -4.388 12.107 1.00 95.19 242 LEU A C 1
ATOM 1870 O O . LEU A 1 242 ? -1.520 -3.855 12.909 1.00 95.19 242 LEU A O 1
ATOM 1874 N N . VAL A 1 243 ? -0.870 -5.678 11.789 1.00 95.12 243 VAL A N 1
ATOM 1875 C CA . VAL A 1 243 ? -1.872 -6.546 12.419 1.00 95.12 243 VAL A CA 1
ATOM 1876 C C . VAL A 1 243 ? -1.577 -6.662 13.917 1.00 95.12 243 VAL A C 1
ATOM 1878 O O . VAL A 1 243 ? -0.558 -7.230 14.309 1.00 95.12 243 VAL A O 1
ATOM 1881 N N . ALA A 1 244 ? -2.482 -6.164 14.756 1.00 93.31 244 ALA A N 1
ATOM 1882 C CA . ALA A 1 244 ? -2.405 -6.295 16.210 1.00 93.31 244 ALA A CA 1
ATOM 1883 C C . ALA A 1 244 ? -3.049 -7.601 16.702 1.00 93.31 244 ALA A C 1
ATOM 1885 O O . ALA A 1 244 ? -2.654 -8.152 17.727 1.00 93.31 244 ALA A O 1
ATOM 1886 N N . GLY A 1 245 ? -4.017 -8.129 15.950 1.00 92.44 245 GLY A N 1
ATOM 1887 C CA . GLY A 1 245 ? -4.670 -9.402 16.233 1.00 92.44 245 GLY A CA 1
ATOM 1888 C C . GLY A 1 245 ? -6.117 -9.419 15.763 1.00 92.44 245 GLY A C 1
ATOM 1889 O O . GLY A 1 245 ? -6.518 -8.671 14.872 1.00 92.44 245 GLY A O 1
ATOM 1890 N N . THR A 1 246 ? -6.918 -10.282 16.378 1.00 92.38 246 THR A N 1
ATOM 1891 C CA . THR A 1 246 ? -8.360 -10.377 16.124 1.00 92.38 246 THR A CA 1
ATOM 1892 C C . THR A 1 246 ? -9.142 -10.085 17.387 1.00 92.38 246 THR A C 1
ATOM 1894 O O . THR A 1 246 ? -8.722 -10.461 18.479 1.00 92.38 246 THR A O 1
ATOM 1897 N N . SER A 1 247 ? -10.317 -9.493 17.225 1.00 90.31 247 SER A N 1
ATOM 1898 C CA . SER A 1 247 ? -11.311 -9.370 18.285 1.00 90.31 247 SER A CA 1
ATOM 1899 C C . SER A 1 247 ? -12.675 -9.836 17.779 1.00 90.31 247 SER A C 1
ATOM 1901 O O . SER A 1 247 ? -12.833 -10.200 16.610 1.00 90.31 247 SER A O 1
ATOM 1903 N N . LYS A 1 248 ? -13.664 -9.858 18.665 1.00 87.94 248 LYS A N 1
ATOM 1904 C CA . LYS A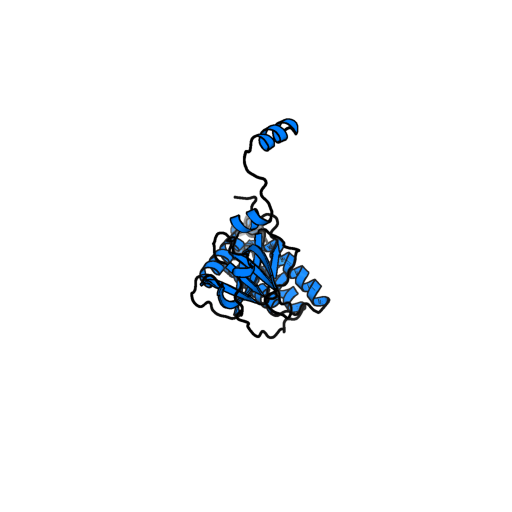 1 248 ? -15.059 -10.106 18.307 1.00 87.94 248 LYS A CA 1
ATOM 1905 C C . LYS A 1 248 ? -15.871 -8.863 18.621 1.00 87.94 248 LYS A C 1
ATOM 1907 O O . LYS A 1 248 ? -15.755 -8.310 19.713 1.00 87.94 248 LYS A O 1
ATOM 1912 N N . SER A 1 249 ? -16.683 -8.432 17.668 1.00 84.94 249 SER A N 1
ATOM 1913 C CA . SER A 1 249 ? -17.719 -7.437 17.921 1.00 84.94 249 SER A CA 1
ATOM 1914 C C . SER A 1 249 ? -18.722 -7.964 18.950 1.00 84.94 249 SER A C 1
ATOM 1916 O O . SER A 1 249 ? -18.791 -9.166 19.229 1.00 84.94 249 SER A O 1
ATOM 1918 N N . ARG A 1 250 ? -19.566 -7.075 19.486 1.00 80.38 250 ARG A N 1
ATOM 1919 C CA . ARG A 1 250 ? -20.620 -7.474 20.434 1.00 80.38 250 ARG A CA 1
ATOM 1920 C C . ARG A 1 250 ? -21.649 -8.422 19.818 1.00 80.38 250 ARG A C 1
ATOM 1922 O O . ARG A 1 250 ? -22.265 -9.193 20.540 1.00 80.38 250 ARG A O 1
ATOM 1929 N N . ASP A 1 251 ? -21.816 -8.386 18.497 1.00 80.81 251 ASP A N 1
ATOM 1930 C CA . ASP A 1 251 ? -22.685 -9.304 17.758 1.00 80.81 251 ASP A CA 1
ATOM 1931 C C . ASP A 1 251 ? -21.971 -10.568 17.252 1.00 80.81 251 ASP A C 1
ATOM 1933 O O . ASP A 1 251 ? -22.517 -11.302 16.433 1.00 80.81 251 ASP A O 1
ATOM 1937 N N . GLY A 1 252 ? -20.759 -10.840 17.745 1.00 82.94 252 GLY A N 1
ATOM 1938 C CA . GLY A 1 252 ? -20.026 -12.081 17.495 1.00 82.94 252 GLY A CA 1
ATOM 1939 C C . GLY A 1 252 ? -19.254 -12.128 16.176 1.00 82.94 252 GLY A C 1
ATOM 1940 O O . GLY A 1 252 ? -18.545 -13.107 15.932 1.00 82.94 252 GLY A O 1
ATOM 1941 N N . ARG A 1 253 ? -19.328 -11.083 15.342 1.00 86.62 253 ARG A N 1
ATOM 1942 C CA . ARG A 1 253 ? -18.536 -10.980 14.110 1.00 86.62 253 ARG A CA 1
ATOM 1943 C C . ARG A 1 253 ? -17.055 -10.857 14.442 1.00 86.62 253 ARG A C 1
ATOM 1945 O O . ARG A 1 253 ? -16.648 -10.167 15.377 1.00 86.62 253 ARG A O 1
ATOM 1952 N N . ARG A 1 254 ? -16.224 -11.523 13.645 1.00 88.00 254 ARG A N 1
ATOM 1953 C CA . ARG A 1 254 ? -14.770 -11.421 13.759 1.00 88.00 254 ARG A CA 1
ATOM 1954 C C . ARG A 1 254 ? -14.304 -10.087 13.186 1.00 88.00 254 ARG A C 1
ATOM 1956 O O . ARG A 1 254 ? -14.624 -9.751 12.051 1.00 88.00 254 ARG A O 1
ATOM 1963 N N . LEU A 1 255 ? -13.499 -9.380 13.965 1.00 90.44 255 LEU A N 1
ATOM 1964 C CA . LEU A 1 255 ? -12.829 -8.149 13.572 1.00 90.44 255 LEU A CA 1
ATOM 1965 C C . LEU A 1 255 ? -11.333 -8.412 13.520 1.00 90.44 255 LEU A C 1
ATOM 1967 O O . LEU A 1 255 ? -10.785 -9.048 14.424 1.00 90.44 255 LEU A O 1
ATOM 1971 N N . VAL A 1 256 ? -10.665 -7.891 12.499 1.00 92.94 256 VAL A N 1
ATOM 1972 C CA . VAL A 1 256 ? -9.203 -7.811 12.512 1.00 92.94 256 VAL A CA 1
ATOM 1973 C C . VAL A 1 256 ? -8.806 -6.411 12.939 1.00 92.94 256 VAL A C 1
ATOM 1975 O O . VAL A 1 256 ? -9.376 -5.435 12.457 1.00 92.94 256 VAL A O 1
ATOM 1978 N N . VAL A 1 257 ? -7.855 -6.323 13.861 1.00 93.56 257 VAL A N 1
ATOM 1979 C CA . VAL A 1 257 ? -7.374 -5.054 14.399 1.00 93.56 257 VAL A CA 1
ATOM 1980 C C . VAL A 1 257 ? -6.017 -4.750 13.799 1.00 93.56 257 VAL A C 1
ATOM 1982 O O . VAL A 1 257 ? -5.107 -5.583 13.838 1.00 93.56 257 VAL A O 1
ATOM 1985 N N . ILE A 1 258 ? -5.906 -3.556 13.235 1.00 94.88 258 ILE A N 1
ATOM 1986 C CA . ILE A 1 258 ? -4.694 -3.004 12.651 1.00 94.88 258 ILE A CA 1
ATOM 1987 C C . ILE A 1 258 ? -4.329 -1.761 13.451 1.00 94.88 258 ILE A C 1
ATOM 1989 O O . ILE A 1 258 ? -5.165 -0.887 13.659 1.00 94.88 258 ILE A O 1
ATOM 1993 N N . GLN A 1 259 ? -3.090 -1.694 13.910 1.00 92.56 259 GLN A N 1
ATOM 1994 C CA . GLN A 1 259 ? -2.580 -0.610 14.737 1.00 92.56 259 GLN A CA 1
ATOM 1995 C C . GLN A 1 259 ? -1.494 0.157 13.990 1.00 92.56 259 GLN A C 1
ATOM 1997 O O . GLN A 1 259 ? -0.816 -0.442 13.150 1.00 92.56 259 GLN A O 1
ATOM 2002 N N . ASP A 1 260 ? -1.358 1.445 14.327 1.00 88.81 260 ASP A N 1
ATOM 2003 C CA . ASP A 1 260 ? -0.293 2.356 13.909 1.00 88.81 260 ASP A CA 1
ATOM 2004 C C . ASP A 1 260 ? -0.093 2.304 12.394 1.00 88.81 260 ASP A C 1
ATOM 2006 O O . ASP A 1 260 ? 0.651 1.499 11.847 1.00 88.81 260 ASP A O 1
ATOM 2010 N N . GLY A 1 261 ? -0.851 3.106 11.664 1.00 90.44 261 GLY A N 1
ATOM 2011 C CA . GLY A 1 261 ? -0.972 2.920 10.227 1.00 90.44 261 GLY A CA 1
ATOM 2012 C C . GLY A 1 261 ? -1.369 4.188 9.515 1.00 90.44 261 GLY A C 1
ATOM 2013 O O . GLY A 1 261 ? -1.052 5.286 9.958 1.00 90.44 261 GLY A O 1
ATOM 2014 N N . TYR A 1 262 ? -2.088 4.039 8.415 1.00 93.94 262 TYR A N 1
ATOM 2015 C CA . TYR A 1 262 ? -2.618 5.161 7.670 1.00 93.94 262 TYR A CA 1
ATOM 2016 C C . TYR A 1 262 ? -3.978 4.872 7.055 1.00 93.94 262 TYR A C 1
ATOM 2018 O O . TYR A 1 262 ? -4.303 3.727 6.729 1.00 93.94 262 TYR A O 1
ATOM 2026 N N . VAL A 1 263 ? -4.732 5.946 6.832 1.00 94.06 263 VAL A N 1
ATOM 2027 C CA . VAL A 1 263 ? -5.915 5.955 5.971 1.00 94.06 263 VAL A CA 1
ATOM 2028 C C . VAL A 1 263 ? -5.798 7.128 5.000 1.00 94.06 263 VAL A C 1
ATOM 2030 O O . VAL A 1 263 ? -5.566 8.264 5.412 1.00 94.06 263 VAL A O 1
ATOM 2033 N N . ILE A 1 264 ? -5.935 6.833 3.709 1.00 92.69 264 ILE A N 1
ATOM 2034 C CA . ILE A 1 264 ? -5.824 7.791 2.601 1.00 92.69 264 ILE A CA 1
ATOM 2035 C C . ILE A 1 264 ? -7.076 7.678 1.740 1.00 92.69 264 ILE A C 1
ATOM 2037 O O . ILE A 1 264 ? -7.469 6.567 1.375 1.00 92.69 264 ILE A O 1
ATOM 2041 N N . ARG A 1 265 ? -7.696 8.799 1.376 1.00 90.81 265 ARG A N 1
ATOM 2042 C CA . ARG A 1 265 ? -8.844 8.803 0.464 1.00 90.81 265 ARG A CA 1
ATOM 2043 C C . ARG A 1 265 ? -8.397 8.470 -0.958 1.00 90.81 265 ARG A C 1
ATOM 2045 O O . ARG A 1 265 ? -7.350 8.913 -1.404 1.00 90.81 265 ARG A O 1
ATOM 2052 N N . LEU A 1 266 ? -9.194 7.698 -1.698 1.00 85.06 266 LEU A N 1
ATOM 2053 C CA . LEU A 1 266 ? -8.923 7.399 -3.108 1.00 85.06 266 LEU A CA 1
ATOM 2054 C C . LEU A 1 266 ? -9.947 8.117 -4.002 1.00 85.06 266 LEU A C 1
ATOM 2056 O O . LEU A 1 266 ? -11.108 7.704 -4.040 1.00 85.06 266 LEU A O 1
ATOM 2060 N N . PRO A 1 267 ? -9.561 9.175 -4.739 1.00 65.56 267 PRO A N 1
ATOM 2061 C CA . PRO A 1 267 ? -10.513 10.080 -5.378 1.00 65.56 267 PRO A CA 1
ATOM 2062 C C . PRO A 1 267 ? -11.262 9.491 -6.582 1.00 65.56 267 PRO A C 1
ATOM 2064 O O . PRO A 1 267 ? -12.277 10.056 -6.968 1.00 65.56 267 PRO A O 1
ATOM 2067 N N . ASN A 1 268 ? -10.826 8.369 -7.175 1.00 60.72 268 ASN A N 1
ATOM 2068 C CA . ASN A 1 268 ? -11.356 7.917 -8.474 1.00 60.72 268 ASN A CA 1
ATOM 2069 C C . ASN A 1 268 ? -11.520 6.396 -8.660 1.00 60.72 268 ASN A C 1
ATOM 2071 O O . ASN A 1 268 ? -11.748 5.951 -9.781 1.00 60.72 268 ASN A O 1
ATOM 2075 N N . PHE A 1 269 ? -11.443 5.575 -7.606 1.00 55.97 269 PHE A N 1
ATOM 2076 C CA . PHE A 1 269 ? -11.448 4.109 -7.778 1.00 55.97 269 PHE A CA 1
ATOM 2077 C C . PHE A 1 269 ? -12.761 3.540 -8.368 1.00 55.97 269 PHE A C 1
ATOM 2079 O O . PHE A 1 269 ? -12.762 2.456 -8.937 1.00 55.97 269 PHE A O 1
ATOM 2086 N N . LEU A 1 270 ? -13.875 4.278 -8.272 1.00 49.34 270 LEU A N 1
ATOM 2087 C CA . LEU A 1 270 ? -15.212 3.824 -8.683 1.00 49.34 270 LEU A CA 1
ATOM 2088 C C . LEU A 1 270 ? -15.674 4.306 -10.070 1.00 49.34 270 LEU A C 1
ATOM 2090 O O . LEU A 1 270 ? -16.805 4.022 -10.447 1.00 49.34 270 LEU A O 1
ATOM 2094 N N . ARG A 1 271 ? -14.859 5.045 -10.837 1.00 44.94 271 ARG A N 1
ATOM 2095 C CA . ARG A 1 271 ? -15.287 5.563 -12.157 1.00 44.94 271 ARG A CA 1
ATOM 2096 C C . ARG A 1 271 ? -14.984 4.640 -13.344 1.00 44.94 271 ARG A C 1
ATOM 2098 O O . ARG A 1 271 ? -15.365 4.976 -14.458 1.00 44.94 271 ARG A O 1
ATOM 2105 N N . THR A 1 272 ? -14.300 3.518 -13.132 1.00 41.25 272 THR A N 1
ATOM 2106 C CA . THR A 1 272 ? -13.755 2.675 -14.215 1.00 41.25 272 THR A CA 1
ATOM 2107 C C . THR A 1 272 ? -14.251 1.225 -14.218 1.00 41.25 272 THR A C 1
ATOM 2109 O O . THR A 1 272 ? -13.636 0.387 -14.874 1.00 41.25 272 THR A O 1
ATOM 2112 N N . ARG A 1 273 ? -15.355 0.910 -13.531 1.00 40.12 273 ARG A N 1
ATOM 2113 C CA . ARG A 1 273 ? -16.088 -0.350 -13.741 1.00 40.12 273 ARG A CA 1
ATOM 2114 C C . ARG A 1 273 ? -17.454 -0.073 -14.341 1.00 40.12 273 ARG A C 1
ATOM 2116 O O . ARG A 1 273 ? -18.135 0.826 -13.804 1.00 40.12 273 ARG A O 1
#

pLDDT: mean 82.09, std 14.41, range [28.7, 95.44]

Foldseek 3Di:
DDDDDDPVNVVVVVVPDPDPPCDPVNVCVVCVPPCDVVLQDDLDDFDDDAQLDFDLVQLLVLLVCLVVQQKDFDPQVSLQQWDWDWDFPAWDDDDPDIDGDTDIDIDGDPSCSSPRIDGHDLVSNVVSLLSSFLSLLSHDPPDPSNVVSVVSNQCSCAVRQLPDPSNAVSLLVVCCVQLVDPKRDFFGKGKHKWKWDAKDQNDPVRWIWTWTGGPPDRAIEIETPADEPDDDGTGIKMWIATFSIWDARSVGDIYTYGYRGYIGHHPPPPPPD

Secondary structure (DSSP, 8-state):
------HHHHHHHHHT--PPP--HHHHHHHTTTS--GGGGS-SS---------B-HHHHHHHHHHHHHHTEEE-TTTTTSSEEEEEEEEEEEEETTEEEEEEEEEEEE-TTTTT-SEEEPPHHHHHHHHHHHHHHHHTB-TT-HHHHHHHHHHHHIIIIIITT-HHHHHHHHHHHHHHHTSSSPPTT-EEEEEEEEEEEEE-STT-PEEEEEEETTS--EEEEEEEEESS--SSEEEEEEEEEEEEEE-TTS-EEEEEEEEEEEE-TTTTS--

Mean predicted aligned error: 12.18 Å